Protein AF-A0A8S3RBS1-F1 (afdb_monomer_lite)

Organism: Mytilus edulis (NCBI:txid6550)

Secondary structure (DSSP, 8-state):
----------------HHHHEEEEEEEEEE-SSTT-EEEEEEEEEE--SS--EEEEEEETTS--EEEEEEEEEEEE---SS-TT-EEEEEEEE-TT--S-EEEEEEEETTS---TTS-PEEPEE----TT---EEEEEEES---HHHHHHHHHHHHHTT--EEEEEEES--HHHHHHHHHHHHTT---

Structure (mmCIF, N/CA/C/O backbone):
data_AF-A0A8S3RBS1-F1
#
_entry.id   AF-A0A8S3RBS1-F1
#
loop_
_atom_site.group_PDB
_atom_site.id
_atom_site.type_symbol
_atom_site.label_atom_id
_atom_site.label_alt_id
_atom_site.label_comp_id
_atom_site.label_asym_id
_atom_site.label_entity_id
_atom_site.label_seq_id
_atom_site.pdbx_PDB_ins_code
_atom_site.Cartn_x
_atom_site.Cartn_y
_atom_site.Cartn_z
_atom_site.occupancy
_atom_site.B_iso_or_equiv
_atom_site.auth_seq_id
_atom_site.auth_comp_id
_atom_site.auth_asym_id
_atom_site.auth_atom_id
_atom_site.pdbx_PDB_model_num
ATOM 1 N N . MET A 1 1 ? 27.118 42.555 29.528 1.00 33.47 1 MET A N 1
ATOM 2 C CA . MET A 1 1 ? 26.202 43.160 28.543 1.00 33.47 1 MET A CA 1
ATOM 3 C C . MET A 1 1 ? 26.480 42.522 27.188 1.00 33.47 1 MET A C 1
ATOM 5 O O . MET A 1 1 ? 27.580 42.679 26.690 1.00 33.47 1 MET A O 1
ATOM 9 N N . ILE A 1 2 ? 25.475 41.811 26.666 1.00 32.81 2 ILE A N 1
ATOM 10 C CA . ILE A 1 2 ? 25.235 41.425 25.261 1.00 32.81 2 ILE A CA 1
ATOM 11 C C . ILE A 1 2 ? 26.036 40.251 24.649 1.00 32.81 2 ILE A C 1
ATOM 13 O O . ILE A 1 2 ? 27.249 40.271 24.483 1.00 32.81 2 ILE A O 1
ATOM 17 N N . LEU A 1 3 ? 25.224 39.250 24.285 1.00 36.47 3 LEU A N 1
ATOM 18 C CA . LEU A 1 3 ? 25.394 38.098 23.397 1.00 36.47 3 LEU A CA 1
ATOM 19 C C . LEU A 1 3 ? 25.762 38.477 21.950 1.00 36.47 3 LEU A C 1
ATOM 21 O O . LEU A 1 3 ? 25.330 39.525 21.476 1.00 36.47 3 LEU A O 1
ATOM 25 N N . LYS A 1 4 ? 26.370 37.536 21.211 1.00 30.67 4 LYS A N 1
ATOM 26 C CA . LYS A 1 4 ? 25.811 36.886 19.991 1.00 30.67 4 LYS A CA 1
ATOM 27 C C . LYS A 1 4 ? 26.897 35.996 19.360 1.00 30.67 4 LYS A C 1
ATOM 29 O O . LYS A 1 4 ? 27.970 36.478 19.033 1.00 30.67 4 LYS A O 1
ATOM 34 N N . GLN A 1 5 ? 26.775 34.666 19.413 1.00 40.31 5 GLN A N 1
ATOM 35 C CA . GLN A 1 5 ? 26.030 33.813 18.468 1.00 40.31 5 GLN A CA 1
ATOM 36 C C . GLN A 1 5 ? 26.348 34.108 17.000 1.00 40.31 5 GLN A C 1
ATOM 38 O O . GLN A 1 5 ? 25.955 35.146 16.487 1.00 40.31 5 GLN A O 1
ATOM 43 N N . ASN A 1 6 ? 26.986 33.135 16.345 1.00 29.70 6 ASN A N 1
ATOM 44 C CA . ASN A 1 6 ? 26.687 32.727 14.973 1.00 29.70 6 ASN A CA 1
ATOM 45 C C . ASN A 1 6 ? 27.167 31.279 14.788 1.00 29.70 6 ASN A C 1
ATOM 47 O O . ASN A 1 6 ? 28.230 31.010 14.236 1.00 29.70 6 ASN A O 1
ATOM 51 N N . GLN A 1 7 ? 26.373 30.337 15.307 1.00 31.55 7 GLN A N 1
ATOM 52 C CA . GLN A 1 7 ? 26.348 28.979 14.774 1.00 31.55 7 GLN A CA 1
ATOM 53 C C . GLN A 1 7 ? 25.572 29.039 13.460 1.00 31.55 7 GLN A C 1
ATOM 55 O O . GLN A 1 7 ? 24.387 29.367 13.445 1.00 31.55 7 GLN A O 1
ATOM 60 N N . ILE A 1 8 ? 26.261 28.742 12.364 1.00 31.12 8 ILE A N 1
ATOM 61 C CA . ILE A 1 8 ? 25.646 28.470 11.070 1.00 31.12 8 ILE A CA 1
ATOM 62 C C . ILE A 1 8 ? 24.947 27.116 11.213 1.00 31.12 8 ILE A C 1
ATOM 64 O O . ILE A 1 8 ? 25.559 26.063 11.059 1.00 31.12 8 ILE A O 1
ATOM 68 N N . VAL A 1 9 ? 23.669 27.144 11.583 1.00 31.41 9 VAL A N 1
ATOM 69 C CA . VAL A 1 9 ? 22.780 25.999 11.403 1.00 31.41 9 VAL A CA 1
ATOM 70 C C . VAL A 1 9 ? 22.352 26.049 9.943 1.00 31.41 9 VAL A C 1
ATOM 72 O O . VAL A 1 9 ? 21.473 26.822 9.570 1.00 31.41 9 VAL A O 1
ATOM 75 N N . ASN A 1 10 ? 23.017 25.255 9.103 1.00 29.66 10 ASN A N 1
ATOM 76 C CA . ASN A 1 10 ? 22.466 24.872 7.810 1.00 29.66 10 ASN A CA 1
ATOM 77 C C . ASN A 1 10 ? 21.178 24.099 8.092 1.00 29.66 10 ASN A C 1
ATOM 79 O O . ASN A 1 10 ? 21.206 22.903 8.375 1.00 29.66 10 ASN A O 1
ATOM 83 N N . ILE A 1 11 ? 20.053 24.808 8.062 1.00 33.22 11 ILE A N 1
ATOM 84 C CA . ILE A 1 11 ? 18.728 24.208 8.007 1.00 33.22 11 ILE A CA 1
ATOM 85 C C . ILE A 1 11 ? 18.644 23.570 6.620 1.00 33.22 11 ILE A C 1
ATOM 87 O O . ILE A 1 11 ? 18.289 24.222 5.639 1.00 33.22 11 ILE A O 1
ATOM 91 N N . LEU A 1 12 ? 19.051 22.303 6.525 1.00 36.88 12 LEU A N 1
ATOM 92 C CA . LEU A 1 12 ? 18.580 21.423 5.465 1.00 36.88 12 LEU A CA 1
ATOM 93 C C . LEU A 1 12 ? 17.055 21.521 5.521 1.00 36.88 12 LEU A C 1
ATOM 95 O O . LEU A 1 12 ? 16.459 21.146 6.528 1.00 36.88 12 LEU A O 1
ATOM 99 N N . LYS A 1 13 ? 16.432 22.101 4.490 1.00 37.25 13 LYS A N 1
ATOM 100 C CA . LYS A 1 13 ? 14.990 21.971 4.288 1.00 37.25 13 LYS A CA 1
ATOM 101 C C . LYS A 1 13 ? 14.721 20.474 4.204 1.00 37.25 13 LYS A C 1
ATOM 103 O O . LYS A 1 13 ? 15.040 19.853 3.196 1.00 37.25 13 LYS A O 1
ATOM 108 N N . ILE A 1 14 ? 14.229 19.895 5.292 1.00 48.50 14 ILE A N 1
ATOM 109 C CA . ILE A 1 14 ? 13.678 18.550 5.273 1.00 48.50 14 ILE A CA 1
ATOM 110 C C . ILE A 1 14 ? 12.400 18.704 4.454 1.00 48.50 14 ILE A C 1
ATOM 112 O O . ILE A 1 14 ? 11.431 19.287 4.935 1.00 48.50 14 ILE A O 1
ATOM 116 N N . GLU A 1 15 ? 12.444 18.314 3.181 1.00 56.12 15 GLU A N 1
ATOM 117 C CA . GLU A 1 15 ? 11.235 18.215 2.365 1.00 56.12 15 GLU A CA 1
ATOM 118 C C . GLU A 1 15 ? 10.255 17.299 3.093 1.00 56.12 15 GLU A C 1
ATOM 120 O O . GLU A 1 15 ? 10.642 16.248 3.621 1.00 56.12 15 GLU A O 1
ATOM 125 N N . SER A 1 16 ? 9.004 17.744 3.201 1.00 61.09 16 SER A N 1
ATOM 126 C CA . SER A 1 16 ? 7.987 16.938 3.853 1.00 61.09 16 SER A CA 1
ATOM 127 C C . SER A 1 16 ? 7.817 15.628 3.090 1.00 61.09 16 SER A C 1
ATOM 129 O O . SER A 1 16 ? 7.781 15.597 1.858 1.00 61.09 16 SER A O 1
ATOM 131 N N . CYS A 1 17 ? 7.679 14.533 3.839 1.00 73.38 17 CYS A N 1
ATOM 132 C CA . CYS A 1 17 ? 7.324 13.244 3.263 1.00 73.38 17 CYS A CA 1
ATOM 133 C C . CYS A 1 17 ? 6.008 13.331 2.472 1.00 73.38 17 CYS A C 1
ATOM 135 O O . CYS A 1 17 ? 5.876 12.692 1.437 1.00 73.38 17 CYS A O 1
ATOM 137 N N . SER A 1 18 ? 5.041 14.141 2.914 1.00 65.62 18 SER A N 1
ATOM 138 C CA . SER A 1 18 ? 3.729 14.211 2.260 1.00 65.62 18 SER A CA 1
ATOM 139 C C . SER A 1 18 ? 3.774 14.853 0.867 1.00 65.62 18 SER A C 1
ATOM 141 O O . SER A 1 18 ? 3.008 14.455 -0.007 1.00 65.62 18 SER A O 1
ATOM 143 N N . ASP A 1 19 ? 4.706 15.779 0.628 1.00 70.94 19 ASP A N 1
ATOM 144 C CA . ASP A 1 19 ? 4.824 16.498 -0.649 1.00 70.94 19 ASP A CA 1
ATOM 145 C C . ASP A 1 19 ? 5.441 15.642 -1.764 1.00 70.94 19 ASP A C 1
ATOM 147 O O . ASP A 1 19 ? 5.243 15.905 -2.950 1.00 70.94 19 ASP A O 1
ATOM 151 N N . THR A 1 20 ? 6.207 14.621 -1.383 1.00 73.25 20 THR A N 1
ATOM 152 C CA . THR A 1 20 ? 6.996 13.783 -2.299 1.00 73.25 20 THR A CA 1
ATOM 153 C C . THR A 1 20 ? 6.467 12.357 -2.403 1.00 73.25 20 THR A C 1
ATOM 155 O O . THR A 1 20 ? 6.971 11.576 -3.215 1.00 73.25 20 THR A O 1
ATOM 158 N N . VAL A 1 21 ? 5.452 12.016 -1.602 1.00 77.50 21 VAL A N 1
ATOM 159 C CA . VAL A 1 21 ? 4.908 10.664 -1.515 1.00 77.50 21 VAL A CA 1
ATOM 160 C C . VAL A 1 21 ? 3.426 10.640 -1.867 1.00 77.50 21 VAL A C 1
ATOM 162 O O . VAL A 1 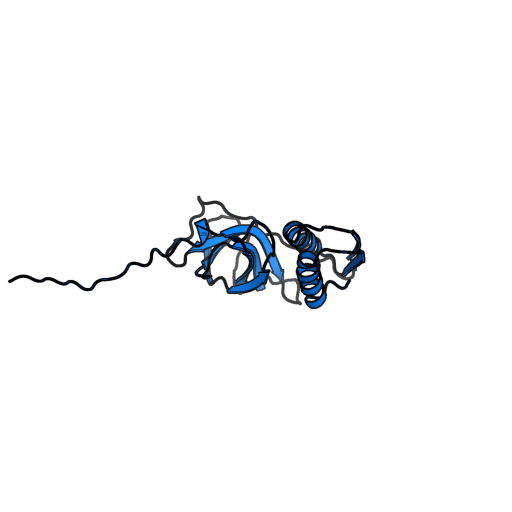21 ? 2.579 11.182 -1.161 1.00 77.50 21 VAL A O 1
ATOM 165 N N . HIS A 1 22 ? 3.091 9.912 -2.929 1.00 82.12 22 HIS A N 1
ATOM 166 C CA . HIS A 1 22 ? 1.710 9.650 -3.317 1.00 82.12 22 HIS A CA 1
ATOM 167 C C . HIS A 1 22 ? 1.302 8.235 -2.923 1.00 82.12 22 HIS A C 1
ATOM 169 O O . HIS A 1 22 ? 1.787 7.256 -3.491 1.00 82.12 22 HIS A O 1
ATOM 175 N N . ILE A 1 23 ? 0.381 8.119 -1.966 1.00 82.56 23 ILE A N 1
ATOM 176 C CA . ILE A 1 23 ? -0.187 6.831 -1.560 1.00 82.56 23 ILE A CA 1
ATOM 177 C C . ILE A 1 23 ? -1.282 6.447 -2.552 1.00 82.56 23 ILE A C 1
ATOM 179 O O . ILE A 1 23 ? -2.290 7.143 -2.676 1.00 82.56 23 ILE A O 1
ATOM 183 N N . PHE A 1 24 ? -1.125 5.309 -3.221 1.00 82.38 24 PHE A N 1
ATOM 184 C CA . PHE A 1 24 ? -2.163 4.780 -4.109 1.00 82.38 24 PHE A CA 1
ATOM 185 C C . PHE A 1 24 ? -2.910 3.591 -3.500 1.00 82.38 24 PHE A C 1
ATOM 187 O O . PHE A 1 24 ? -4.037 3.307 -3.903 1.00 82.38 24 PHE A O 1
ATOM 194 N N . SER A 1 25 ? -2.353 2.923 -2.482 1.00 82.81 25 SER A N 1
ATOM 195 C CA . SER A 1 25 ? -3.103 1.923 -1.713 1.00 82.81 25 SER A CA 1
ATOM 196 C C . SER A 1 25 ? -2.618 1.757 -0.273 1.00 82.81 25 SER A C 1
ATOM 198 O O . SER A 1 25 ? -1.461 2.015 0.058 1.00 82.81 25 SER A O 1
ATOM 200 N N . ALA A 1 26 ? -3.543 1.313 0.583 1.00 88.00 26 ALA A N 1
ATOM 201 C CA . ALA A 1 26 ? -3.318 1.012 1.990 1.00 88.00 26 ALA A CA 1
ATOM 202 C C . ALA A 1 26 ? -4.059 -0.275 2.380 1.00 88.00 26 ALA A C 1
ATOM 204 O O . ALA A 1 26 ? -5.291 -0.325 2.356 1.00 88.00 26 ALA A O 1
ATOM 205 N N . VAL A 1 27 ? -3.323 -1.319 2.758 1.00 85.69 27 VAL A N 1
ATOM 206 C CA . VAL A 1 27 ? -3.869 -2.668 2.959 1.00 85.69 27 VAL A CA 1
ATOM 207 C C . VAL A 1 27 ? -3.548 -3.178 4.356 1.00 85.69 27 VAL A C 1
ATOM 209 O O . VAL A 1 27 ? -2.388 -3.262 4.753 1.00 85.69 27 VAL A O 1
ATOM 212 N N . ALA A 1 28 ? -4.580 -3.547 5.112 1.00 87.00 28 ALA A N 1
ATOM 213 C CA . ALA A 1 28 ? -4.423 -4.227 6.390 1.00 87.00 28 ALA A CA 1
ATOM 214 C C . ALA A 1 28 ? -4.019 -5.688 6.158 1.00 87.00 28 ALA A C 1
ATOM 216 O O . ALA A 1 28 ? -4.769 -6.455 5.556 1.00 87.00 28 ALA A O 1
ATOM 217 N N . GLN A 1 29 ? -2.861 -6.088 6.683 1.00 79.00 29 GLN A N 1
ATOM 218 C CA . GLN A 1 29 ? -2.397 -7.471 6.638 1.00 79.00 29 GLN A CA 1
ATOM 219 C C . GLN A 1 29 ? -2.494 -8.124 8.021 1.00 79.00 29 GLN A C 1
ATOM 221 O O . GLN A 1 29 ? -2.006 -7.604 9.033 1.00 79.00 29 GLN A O 1
ATOM 226 N N . ALA A 1 30 ? -3.159 -9.278 8.057 1.00 71.69 30 ALA A N 1
ATOM 227 C CA . ALA A 1 30 ? -3.278 -10.117 9.241 1.00 71.69 30 ALA A CA 1
ATOM 228 C C . ALA A 1 30 ? -2.109 -11.101 9.343 1.00 71.69 30 ALA A C 1
ATOM 230 O O . ALA A 1 30 ? -1.517 -11.504 8.342 1.00 71.69 30 ALA A O 1
ATOM 231 N N . LYS A 1 31 ? -1.796 -11.524 10.571 1.00 67.25 31 LYS A N 1
ATOM 232 C CA . LYS A 1 31 ? -0.929 -12.689 10.778 1.00 67.25 31 LYS A CA 1
ATOM 233 C C . LYS A 1 31 ? -1.687 -13.961 10.365 1.00 67.25 31 LYS A C 1
ATOM 235 O O . LYS A 1 31 ? -2.908 -13.942 10.281 1.00 67.25 31 LYS A O 1
ATOM 240 N N . LYS A 1 32 ? -0.967 -15.080 10.192 1.00 54.62 32 LYS A N 1
ATOM 241 C CA . LYS A 1 32 ? -1.489 -16.445 9.923 1.00 54.62 32 LYS A CA 1
ATOM 242 C C . LYS A 1 32 ? -2.774 -16.835 10.678 1.00 54.62 32 LYS A C 1
ATOM 244 O O . LYS A 1 32 ? -3.501 -17.701 10.215 1.00 54.62 32 LYS A O 1
ATOM 249 N N . ASP A 1 33 ? -3.023 -16.225 11.831 1.00 56.00 33 ASP A N 1
ATOM 250 C CA . ASP A 1 33 ? -4.276 -16.311 12.569 1.00 56.00 33 ASP A CA 1
ATOM 251 C C . ASP A 1 33 ? -5.132 -15.084 12.190 1.00 56.00 33 ASP A C 1
ATOM 253 O O . ASP A 1 33 ? -4.930 -13.986 12.721 1.00 56.00 33 ASP A O 1
ATOM 257 N N . LEU A 1 34 ? -6.020 -15.259 11.201 1.00 58.38 34 LEU A N 1
ATOM 258 C CA . LEU A 1 34 ? -6.762 -14.235 10.429 1.00 58.38 34 LEU A CA 1
ATOM 259 C C . LEU A 1 34 ? -7.568 -13.213 11.264 1.00 58.38 34 LEU A C 1
ATOM 261 O O . LEU A 1 34 ? -8.189 -12.300 10.723 1.00 58.38 34 LEU A O 1
ATOM 265 N N . SER A 1 35 ? -7.565 -13.350 12.587 1.00 61.38 35 SER A N 1
ATOM 266 C CA . SER A 1 35 ? -8.298 -12.519 13.536 1.00 61.38 35 SER A CA 1
ATOM 267 C C . SER A 1 35 ? -7.584 -11.221 13.934 1.00 61.38 35 SER A C 1
ATOM 269 O O . SER A 1 35 ? -8.230 -10.333 14.495 1.00 61.38 35 SER A O 1
ATOM 271 N N . LYS A 1 36 ? -6.271 -11.073 13.681 1.00 71.75 36 LYS A N 1
ATOM 272 C CA . LYS A 1 36 ? -5.500 -9.898 14.137 1.00 71.75 36 LYS A CA 1
ATOM 273 C C . LYS A 1 36 ? -4.623 -9.298 13.042 1.00 71.75 36 LYS A C 1
ATOM 275 O O . LYS A 1 36 ? -3.661 -9.917 12.586 1.00 71.75 36 LYS A O 1
ATOM 280 N N . ILE A 1 37 ? -4.926 -8.047 12.692 1.00 79.56 37 ILE A N 1
ATOM 281 C CA . ILE A 1 37 ? -4.074 -7.204 11.846 1.00 79.56 37 ILE A CA 1
ATOM 282 C C . ILE A 1 37 ? -2.765 -6.942 12.584 1.00 79.56 37 ILE A C 1
ATOM 284 O O . ILE A 1 37 ? -2.769 -6.562 13.757 1.00 79.56 37 ILE A O 1
ATOM 288 N N . GLU A 1 38 ? -1.649 -7.127 11.895 1.00 84.31 38 GLU A N 1
ATOM 289 C CA . GLU A 1 38 ? -0.326 -6.883 12.458 1.00 84.31 38 GLU A CA 1
ATOM 290 C C . GLU A 1 38 ? 0.284 -5.585 11.929 1.00 84.31 38 GLU A C 1
ATOM 292 O O . GLU A 1 38 ? 0.911 -4.831 12.681 1.00 84.31 38 GLU A O 1
ATOM 297 N N . PHE A 1 39 ? 0.061 -5.307 10.648 1.00 88.38 39 PHE A N 1
ATOM 298 C CA . PHE A 1 39 ? 0.562 -4.121 9.980 1.00 88.38 39 PHE A CA 1
ATOM 299 C C . PHE A 1 39 ? -0.383 -3.671 8.865 1.00 88.38 39 PHE A C 1
ATOM 301 O O . PHE A 1 39 ? -1.176 -4.450 8.338 1.00 88.38 39 PHE A O 1
ATOM 308 N N . VAL A 1 40 ? -0.283 -2.393 8.515 1.00 88.69 40 VAL A N 1
ATOM 309 C CA . VAL A 1 40 ? -0.835 -1.839 7.280 1.00 88.69 40 VAL A CA 1
ATOM 310 C C . VAL A 1 40 ? 0.329 -1.634 6.317 1.00 88.69 40 VAL A C 1
ATOM 312 O O . VAL A 1 40 ? 1.347 -1.053 6.699 1.00 88.69 40 VAL A O 1
ATOM 315 N N . VAL A 1 41 ? 0.197 -2.153 5.100 1.00 88.81 41 VAL A N 1
ATOM 316 C CA . VAL A 1 41 ? 1.134 -1.911 3.999 1.00 88.81 41 VAL A CA 1
ATOM 317 C C . VAL A 1 41 ? 0.595 -0.762 3.162 1.00 88.81 41 VAL A C 1
ATOM 319 O O . VAL A 1 41 ? -0.560 -0.781 2.744 1.00 88.81 41 VAL A O 1
ATOM 322 N N . LEU A 1 42 ? 1.427 0.248 2.964 1.00 87.62 42 LEU A N 1
ATOM 323 C CA . LEU A 1 42 ? 1.192 1.394 2.105 1.00 87.62 42 LEU A CA 1
ATOM 324 C C . LEU A 1 42 ? 2.025 1.206 0.843 1.00 87.62 42 LEU A C 1
ATOM 326 O O . LEU A 1 42 ? 3.248 1.098 0.939 1.00 87.62 42 LEU A O 1
ATOM 330 N N . ASN A 1 43 ? 1.379 1.206 -0.316 1.00 82.94 43 ASN A N 1
ATOM 331 C CA . ASN A 1 43 ? 2.086 1.268 -1.588 1.00 82.94 43 ASN A CA 1
ATOM 332 C C . ASN A 1 43 ? 2.063 2.710 -2.079 1.00 82.94 43 ASN A C 1
ATOM 334 O O . ASN A 1 43 ? 1.000 3.347 -2.136 1.00 82.94 43 ASN A O 1
ATOM 338 N N . VAL A 1 44 ? 3.250 3.230 -2.374 1.00 83.00 44 VAL A N 1
ATOM 339 C CA . VAL A 1 44 ? 3.438 4.648 -2.649 1.00 83.00 44 VAL A CA 1
ATOM 340 C C . VAL A 1 44 ? 4.352 4.880 -3.844 1.00 83.00 44 VAL A C 1
ATOM 342 O O . VAL A 1 44 ? 5.229 4.068 -4.133 1.00 83.00 44 VAL A O 1
ATOM 345 N N . LEU A 1 45 ? 4.166 6.010 -4.516 1.00 77.69 45 LEU A N 1
ATOM 346 C CA . LEU A 1 45 ? 5.179 6.607 -5.380 1.00 77.69 45 LEU A CA 1
ATOM 347 C C . LEU A 1 45 ? 5.960 7.610 -4.542 1.00 77.69 45 LEU A C 1
ATOM 349 O O . LEU A 1 45 ? 5.374 8.571 -4.054 1.00 77.69 45 LEU A O 1
ATOM 353 N N . ASP A 1 46 ? 7.246 7.349 -4.345 1.00 77.56 46 ASP A N 1
ATOM 354 C CA . ASP A 1 46 ? 8.120 8.099 -3.450 1.00 77.56 46 ASP A CA 1
ATOM 355 C C . ASP A 1 46 ? 9.243 8.758 -4.255 1.00 77.56 46 ASP A C 1
ATOM 357 O O . ASP A 1 46 ? 10.109 8.071 -4.799 1.00 77.56 46 ASP A O 1
ATOM 361 N N . GLY A 1 47 ? 9.212 10.086 -4.351 1.00 71.31 47 GLY A N 1
ATOM 362 C CA . GLY A 1 47 ? 10.309 10.877 -4.914 1.00 71.31 47 GLY A CA 1
ATOM 363 C C . GLY A 1 47 ? 11.366 11.281 -3.890 1.00 71.31 47 GLY A C 1
ATOM 364 O O . GLY A 1 47 ? 12.332 11.967 -4.221 1.00 71.31 47 GLY A O 1
ATOM 365 N N . SER A 1 48 ? 11.198 10.884 -2.628 1.00 68.62 48 SER A N 1
ATOM 366 C CA . SER A 1 48 ? 12.127 11.232 -1.566 1.00 68.62 48 SER A CA 1
ATOM 367 C C . SER A 1 48 ? 13.385 10.360 -1.621 1.00 68.62 48 SER A C 1
ATOM 369 O O . SER A 1 48 ? 13.368 9.128 -1.714 1.00 68.62 48 SER A O 1
ATOM 371 N N . ASN A 1 49 ? 14.534 11.017 -1.467 1.00 60.66 49 ASN A N 1
ATOM 372 C CA . ASN A 1 49 ? 15.805 10.320 -1.284 1.00 60.66 49 ASN A CA 1
ATOM 373 C C . ASN A 1 49 ? 15.900 9.639 0.096 1.00 60.66 49 ASN A C 1
ATOM 375 O O . ASN A 1 49 ? 16.712 8.732 0.281 1.00 60.66 49 ASN A O 1
ATOM 379 N N . HIS A 1 50 ? 15.084 10.061 1.071 1.00 63.81 50 HIS A N 1
ATOM 380 C CA . HIS A 1 50 ? 15.146 9.604 2.458 1.00 63.81 50 HIS A CA 1
ATOM 381 C C . HIS A 1 50 ? 13.746 9.374 3.028 1.00 63.81 50 HIS A C 1
ATOM 383 O O . HIS A 1 50 ? 12.959 10.304 3.173 1.00 63.81 50 HIS A O 1
ATOM 389 N N . SER A 1 51 ? 13.486 8.144 3.467 1.00 64.56 51 SER A N 1
ATOM 390 C CA . SER A 1 51 ? 12.232 7.756 4.107 1.00 64.56 51 SER A CA 1
ATOM 391 C C . SER A 1 51 ? 12.163 8.261 5.551 1.00 64.56 51 SER A C 1
ATOM 393 O O . SER A 1 51 ? 12.479 7.534 6.499 1.00 64.56 51 SER A O 1
ATOM 395 N N . ASN A 1 52 ? 11.786 9.525 5.739 1.00 78.31 52 ASN A N 1
ATOM 396 C CA . ASN A 1 52 ? 11.609 10.132 7.060 1.00 78.31 52 ASN A CA 1
ATOM 397 C C . ASN A 1 52 ? 10.127 10.331 7.405 1.00 78.31 52 ASN A C 1
ATOM 399 O O . ASN A 1 52 ? 9.699 11.422 7.790 1.00 78.31 52 ASN A O 1
ATOM 403 N N . CYS A 1 53 ? 9.355 9.256 7.255 1.00 87.25 53 CYS A N 1
ATOM 404 C CA . CYS A 1 53 ? 7.905 9.277 7.368 1.00 87.25 53 CYS A CA 1
ATOM 405 C C . CYS A 1 53 ? 7.407 8.528 8.610 1.00 87.25 53 CYS A C 1
ATOM 407 O O . CYS A 1 53 ? 7.992 7.527 9.036 1.00 87.25 53 CYS A O 1
ATOM 409 N N . ASP A 1 54 ? 6.277 8.980 9.137 1.00 91.19 54 ASP A N 1
ATOM 410 C CA . ASP A 1 54 ? 5.469 8.278 10.125 1.00 91.19 54 ASP A CA 1
ATOM 411 C C . ASP A 1 54 ? 4.063 8.032 9.562 1.00 91.19 54 ASP A C 1
ATOM 413 O O . ASP A 1 54 ? 3.563 8.774 8.721 1.00 91.19 54 ASP A O 1
ATOM 417 N N . CYS A 1 55 ? 3.408 6.984 10.050 1.00 91.38 55 CYS A N 1
ATOM 418 C CA . CYS A 1 55 ? 2.028 6.669 9.729 1.00 91.38 55 CYS A CA 1
ATOM 419 C C . CYS A 1 55 ? 1.099 7.165 10.835 1.00 91.38 55 CYS A C 1
ATOM 421 O O . CYS A 1 55 ? 1.291 6.831 12.006 1.00 91.38 55 CYS A O 1
ATOM 423 N N . CYS A 1 56 ? 0.045 7.875 10.452 1.00 92.31 56 CYS A N 1
ATOM 424 C CA . CYS A 1 56 ? -1.090 8.201 11.306 1.00 92.31 56 CYS A CA 1
ATOM 425 C C . CYS A 1 56 ? -2.256 7.282 10.957 1.00 92.31 56 CYS A C 1
ATOM 427 O O . CYS A 1 56 ? -2.752 7.290 9.834 1.00 92.31 56 CYS A O 1
ATOM 429 N N . ILE A 1 57 ? -2.684 6.472 11.915 1.00 92.62 57 ILE A N 1
ATOM 430 C CA . ILE A 1 57 ? -3.707 5.442 11.754 1.00 92.62 57 ILE A CA 1
ATOM 431 C C . ILE A 1 57 ? -4.983 5.923 12.431 1.00 92.62 57 ILE A C 1
ATOM 433 O O . ILE A 1 57 ? -4.970 6.222 13.624 1.00 92.62 57 ILE A O 1
ATOM 437 N N . TYR A 1 58 ? -6.079 5.948 11.679 1.00 91.88 58 TYR A N 1
ATOM 438 C CA . TYR A 1 58 ? -7.355 6.507 12.111 1.00 91.88 58 TYR A CA 1
ATOM 439 C C . TYR A 1 58 ? -8.427 5.423 12.247 1.00 91.88 58 TYR A C 1
ATOM 441 O O . TYR A 1 58 ? -8.628 4.589 11.351 1.00 91.88 58 TYR A O 1
ATOM 449 N N . GLY A 1 59 ? -9.141 5.465 13.370 1.00 87.56 59 GLY A N 1
ATOM 450 C CA . GLY A 1 59 ? -10.325 4.652 13.629 1.00 87.56 59 GLY A CA 1
ATOM 451 C C . GLY A 1 59 ? -11.572 5.109 12.865 1.00 87.56 59 GLY A C 1
ATOM 452 O O . GLY A 1 59 ? -11.539 6.031 12.049 1.00 87.56 59 GLY A O 1
ATOM 453 N N . GLU A 1 60 ? -12.697 4.445 13.131 1.00 81.06 60 GLU A N 1
ATOM 454 C CA . GLU A 1 60 ? -13.996 4.727 12.498 1.00 81.06 60 GLU A CA 1
ATOM 455 C C . GLU A 1 60 ? -14.552 6.117 12.828 1.00 81.06 60 GLU A C 1
ATOM 457 O O . GLU A 1 60 ? -15.216 6.732 11.998 1.00 81.06 60 GLU A O 1
ATOM 462 N N . ASP A 1 61 ? -14.202 6.641 13.996 1.00 79.88 61 ASP A N 1
ATOM 463 C CA . ASP A 1 61 ? -14.554 7.981 14.459 1.00 79.88 61 ASP A CA 1
ATOM 464 C C . ASP A 1 61 ? -13.639 9.087 13.901 1.00 79.88 61 ASP A C 1
ATOM 466 O O . ASP A 1 61 ? -13.911 10.261 14.132 1.00 79.88 61 ASP A O 1
ATOM 470 N N . LYS A 1 62 ? -12.545 8.738 13.199 1.00 75.75 62 LYS A N 1
ATOM 471 C CA . LYS A 1 62 ? -11.439 9.638 12.796 1.00 75.75 62 LYS A CA 1
ATOM 472 C C . LYS A 1 62 ? -10.757 10.401 13.949 1.00 75.75 62 LYS A C 1
ATOM 474 O O . LYS A 1 62 ? -9.831 11.169 13.697 1.00 75.75 62 LYS A O 1
ATOM 479 N N . LEU A 1 63 ? -11.185 10.189 15.193 1.00 72.94 63 LEU A N 1
ATOM 480 C CA . LEU A 1 63 ? -10.654 10.810 16.411 1.00 72.94 63 LEU A CA 1
ATOM 481 C C . LEU A 1 63 ? -9.651 9.891 17.106 1.00 72.94 63 LEU A C 1
ATOM 483 O O . LEU A 1 63 ? -8.711 10.353 17.750 1.00 72.94 63 LEU A O 1
ATOM 487 N N . SER A 1 64 ? -9.837 8.582 16.958 1.00 75.19 64 SER A N 1
ATOM 488 C CA . SER A 1 64 ? -8.903 7.574 17.429 1.00 75.19 64 SER A CA 1
ATOM 489 C C . SER A 1 64 ? -7.685 7.550 16.508 1.00 75.19 64 SER A C 1
ATOM 491 O O . SER A 1 64 ? -7.723 6.933 15.443 1.00 75.19 64 SER A O 1
ATOM 493 N N . ILE A 1 65 ? -6.619 8.246 16.911 1.00 81.62 65 ILE A N 1
ATOM 494 C CA . ILE A 1 65 ? -5.375 8.384 16.146 1.00 81.62 65 ILE A CA 1
ATOM 495 C C . ILE A 1 65 ? -4.260 7.590 16.827 1.00 81.62 65 ILE A C 1
ATOM 497 O O . ILE A 1 65 ? -4.012 7.739 18.024 1.00 81.62 65 ILE A O 1
ATOM 501 N N . HIS A 1 66 ? -3.551 6.769 16.058 1.00 85.31 66 HIS A N 1
ATOM 502 C CA . HIS A 1 66 ? -2.328 6.102 16.492 1.00 85.31 66 HIS A CA 1
ATOM 503 C C . HIS A 1 66 ? -1.181 6.436 15.538 1.00 85.31 66 HIS A C 1
ATOM 505 O O . HIS A 1 66 ? -1.313 6.253 14.331 1.00 85.31 66 HIS A O 1
ATOM 511 N N . ARG A 1 67 ? -0.061 6.929 16.073 1.00 89.88 67 ARG A N 1
ATOM 512 C CA . ARG A 1 67 ? 1.120 7.299 15.288 1.00 89.88 67 ARG A CA 1
ATOM 513 C C . ARG A 1 67 ? 2.217 6.259 15.460 1.00 89.88 67 ARG A C 1
ATOM 515 O O . ARG A 1 67 ? 2.541 5.897 16.588 1.00 89.88 67 ARG A O 1
ATOM 522 N N . GLN A 1 68 ? 2.808 5.822 14.355 1.00 89.25 68 GLN A N 1
ATOM 523 C CA . GLN A 1 68 ? 3.878 4.828 14.347 1.00 89.25 68 GLN A CA 1
ATOM 524 C C . GLN A 1 68 ? 4.889 5.141 13.247 1.00 89.25 68 GLN A C 1
ATOM 526 O O . GLN A 1 68 ? 4.524 5.663 12.200 1.00 89.25 68 GLN A O 1
ATOM 531 N N . ASN A 1 69 ? 6.154 4.780 13.456 1.00 88.00 69 ASN A N 1
ATOM 532 C CA . ASN A 1 69 ? 7.162 4.926 12.413 1.00 88.00 69 ASN A CA 1
ATOM 533 C C . ASN A 1 69 ? 6.850 4.066 11.177 1.00 88.00 69 ASN A C 1
ATOM 535 O O . ASN A 1 69 ? 6.498 2.889 11.316 1.00 88.00 69 ASN A O 1
ATOM 539 N N . ALA A 1 70 ? 6.999 4.660 9.991 1.00 88.12 70 ALA A N 1
ATOM 540 C CA . ALA A 1 70 ? 6.830 3.976 8.720 1.00 88.12 70 ALA A CA 1
ATOM 541 C C . ALA A 1 70 ? 8.161 3.347 8.288 1.00 88.12 70 ALA A C 1
ATOM 543 O O . ALA A 1 70 ? 9.165 4.043 8.142 1.00 88.12 70 ALA A O 1
ATOM 544 N N . ILE A 1 71 ? 8.171 2.032 8.065 1.00 86.25 71 ILE A N 1
ATOM 545 C CA . ILE A 1 71 ? 9.379 1.315 7.642 1.00 86.25 71 ILE A CA 1
ATOM 546 C C . ILE A 1 71 ? 9.293 1.013 6.155 1.00 86.25 71 ILE A C 1
ATOM 548 O O . ILE A 1 71 ? 8.359 0.335 5.730 1.00 86.25 71 ILE A O 1
ATOM 552 N N . VAL A 1 72 ? 10.281 1.452 5.375 1.00 83.38 72 VAL A N 1
ATOM 553 C CA . VAL A 1 72 ? 10.396 1.032 3.974 1.00 83.38 72 VAL A CA 1
ATOM 554 C C . VAL A 1 72 ? 10.724 -0.452 3.939 1.00 83.38 72 VAL A C 1
ATOM 556 O O . VAL A 1 72 ? 11.768 -0.879 4.430 1.00 83.38 72 VAL A O 1
ATOM 559 N N . LYS A 1 73 ? 9.809 -1.238 3.379 1.00 74.88 73 LYS A N 1
ATOM 560 C CA . LYS A 1 73 ? 10.004 -2.664 3.147 1.00 74.88 73 LYS A CA 1
ATOM 561 C C . LYS A 1 73 ? 10.826 -2.860 1.879 1.00 74.88 73 LYS A C 1
ATOM 563 O O . LYS A 1 73 ? 11.841 -3.545 1.918 1.00 74.88 73 LYS A O 1
ATOM 568 N N . GLU A 1 74 ? 10.390 -2.245 0.780 1.00 69.44 74 GLU A N 1
ATOM 569 C CA . GLU A 1 74 ? 10.942 -2.474 -0.557 1.00 69.44 74 GLU A CA 1
ATOM 570 C C . GLU A 1 74 ? 10.877 -1.211 -1.412 1.00 69.44 74 GLU A C 1
ATOM 572 O O . GLU A 1 74 ? 9.993 -0.372 -1.224 1.00 69.44 74 GLU A O 1
ATOM 577 N N . LYS A 1 75 ? 11.833 -1.087 -2.337 1.00 70.44 75 LYS A N 1
ATOM 578 C CA . LYS A 1 75 ? 11.900 -0.038 -3.357 1.00 70.44 75 LYS A CA 1
ATOM 579 C C . LYS A 1 75 ? 12.039 -0.700 -4.722 1.00 70.44 75 LYS A C 1
ATOM 581 O O . LYS A 1 75 ? 12.907 -1.554 -4.899 1.00 70.44 75 LYS A O 1
ATOM 586 N N . TYR A 1 76 ? 11.233 -0.272 -5.682 1.00 67.12 76 TYR A N 1
ATOM 587 C CA . TYR A 1 76 ? 11.268 -0.748 -7.059 1.00 67.12 76 TYR A CA 1
ATOM 588 C C . TYR A 1 76 ? 11.815 0.368 -7.943 1.00 67.12 76 TYR A C 1
ATOM 590 O O . TYR A 1 76 ? 11.142 1.368 -8.197 1.00 67.12 76 TYR A O 1
ATOM 598 N N . ALA A 1 77 ? 13.065 0.214 -8.379 1.00 58.12 77 ALA A N 1
ATOM 599 C CA . ALA A 1 77 ? 13.670 1.131 -9.334 1.00 58.12 77 ALA A CA 1
ATOM 600 C C . ALA A 1 77 ? 12.997 0.960 -10.704 1.00 58.12 77 ALA A C 1
ATOM 602 O O . ALA A 1 77 ? 12.901 -0.153 -11.219 1.00 58.12 77 ALA A O 1
ATOM 603 N N . HIS A 1 78 ? 12.529 2.064 -11.279 1.00 55.34 78 HIS A N 1
ATOM 604 C CA . HIS A 1 78 ? 11.955 2.108 -12.619 1.00 55.34 78 HIS A CA 1
ATOM 605 C C . HIS A 1 78 ? 13.021 2.608 -13.608 1.00 55.34 78 HIS A C 1
ATOM 607 O O . HIS A 1 78 ? 13.617 3.651 -13.357 1.00 55.34 78 HIS A O 1
ATOM 613 N N . ASN A 1 79 ? 13.238 1.941 -14.753 1.00 52.59 79 ASN A N 1
ATOM 614 C CA . ASN A 1 79 ? 14.099 2.463 -15.832 1.00 52.59 79 ASN A CA 1
ATOM 615 C C . ASN A 1 79 ? 13.327 3.318 -16.860 1.00 52.59 79 ASN A C 1
ATOM 617 O O . ASN A 1 79 ? 13.614 3.261 -18.057 1.00 52.59 79 ASN A O 1
ATOM 621 N N . SER A 1 80 ? 12.330 4.109 -16.444 1.00 48.78 80 SER A N 1
ATOM 622 C CA . SER A 1 80 ? 11.592 4.983 -17.372 1.00 48.78 80 SER A CA 1
ATOM 623 C C . SER A 1 80 ? 11.685 6.465 -17.026 1.00 48.78 80 SER A C 1
ATOM 625 O O . SER A 1 80 ? 12.238 6.860 -16.008 1.00 48.78 80 SER A O 1
ATOM 627 N N . ILE A 1 81 ? 11.125 7.274 -17.929 1.00 49.56 81 ILE A N 1
ATOM 628 C CA . ILE A 1 81 ? 11.146 8.742 -18.022 1.00 49.56 81 ILE A CA 1
ATOM 629 C C . ILE A 1 81 ? 10.682 9.448 -16.724 1.00 49.56 81 ILE A C 1
ATOM 631 O O . ILE A 1 81 ? 10.938 10.635 -16.551 1.00 49.56 81 ILE A O 1
ATOM 635 N N . PHE A 1 82 ? 10.066 8.728 -15.780 1.00 49.72 82 PHE A N 1
ATOM 636 C CA . PHE A 1 82 ? 9.767 9.184 -14.417 1.00 49.72 82 PHE A CA 1
ATOM 637 C C . PHE A 1 82 ? 10.968 9.007 -13.470 1.00 49.72 82 PHE A C 1
ATOM 639 O O . PHE A 1 82 ? 10.823 8.433 -12.394 1.00 49.72 82 PHE A O 1
ATOM 646 N N . ALA A 1 83 ? 12.152 9.483 -13.872 1.00 54.78 83 ALA A N 1
ATOM 647 C CA . ALA A 1 83 ? 13.416 9.280 -13.148 1.00 54.78 83 ALA A CA 1
ATOM 648 C C . ALA A 1 83 ? 13.386 9.740 -11.674 1.00 54.78 83 ALA A C 1
ATOM 650 O O . ALA A 1 83 ? 14.211 9.297 -10.877 1.00 54.78 83 ALA A O 1
ATOM 651 N N . ASP A 1 84 ? 12.418 10.586 -11.319 1.00 61.06 84 ASP A N 1
ATOM 652 C CA . ASP A 1 84 ? 12.321 11.217 -10.009 1.00 61.06 84 ASP A CA 1
ATOM 653 C C . ASP A 1 84 ? 11.383 10.485 -9.032 1.00 61.06 84 ASP A C 1
ATOM 655 O O . ASP A 1 84 ? 11.331 10.877 -7.873 1.00 61.06 84 ASP A O 1
ATOM 659 N N . LEU A 1 85 ? 10.637 9.447 -9.450 1.00 65.56 85 LEU A N 1
ATOM 660 C CA . LEU A 1 85 ? 9.697 8.721 -8.576 1.00 65.56 85 LEU A CA 1
ATOM 661 C C . LEU A 1 85 ? 10.009 7.222 -8.511 1.00 65.56 85 LEU A C 1
ATOM 663 O O . LEU A 1 85 ? 10.085 6.533 -9.528 1.00 65.56 85 LEU A O 1
ATOM 667 N N . ILE A 1 86 ? 10.111 6.693 -7.292 1.00 74.00 86 ILE A N 1
ATOM 668 C CA . ILE A 1 86 ? 10.397 5.284 -7.011 1.00 74.00 86 ILE A CA 1
ATOM 669 C C . ILE A 1 86 ? 9.176 4.662 -6.336 1.00 74.00 86 ILE A C 1
ATOM 671 O O . ILE A 1 86 ? 8.747 5.102 -5.267 1.00 74.00 86 ILE A O 1
ATOM 675 N N . ALA A 1 87 ? 8.625 3.599 -6.923 1.00 76.06 87 ALA A N 1
ATOM 676 C CA . ALA A 1 87 ? 7.572 2.843 -6.255 1.00 76.06 87 ALA A CA 1
ATOM 677 C C . ALA A 1 87 ? 8.153 2.187 -4.993 1.00 76.06 87 ALA A C 1
ATOM 679 O O . ALA A 1 87 ? 9.168 1.495 -5.057 1.00 76.06 87 ALA A O 1
ATOM 680 N N . SER A 1 88 ? 7.534 2.423 -3.840 1.00 78.88 88 SER A N 1
ATOM 681 C CA . SER A 1 88 ? 8.026 1.960 -2.543 1.00 78.88 88 SER A CA 1
ATOM 682 C C . SER A 1 88 ? 6.895 1.379 -1.702 1.00 78.88 88 SER A C 1
ATOM 684 O O . SER A 1 88 ? 5.741 1.797 -1.801 1.00 78.88 88 SER A O 1
ATOM 686 N N . GLN A 1 89 ? 7.236 0.427 -0.836 1.00 84.00 89 GLN A N 1
ATOM 687 C CA . GLN A 1 89 ? 6.317 -0.110 0.164 1.00 84.00 89 GLN A CA 1
ATOM 688 C C . GLN A 1 89 ? 6.699 0.387 1.550 1.00 84.00 89 GLN A C 1
ATOM 690 O O . GLN A 1 89 ? 7.809 0.133 2.017 1.00 84.00 89 GLN A O 1
ATOM 695 N N . TYR A 1 90 ? 5.761 1.026 2.241 1.00 88.00 90 TYR A N 1
ATOM 696 C CA . TYR A 1 90 ? 5.891 1.388 3.647 1.00 88.00 90 TYR A CA 1
ATOM 697 C C . TYR A 1 90 ? 5.054 0.448 4.510 1.00 88.00 90 TYR A C 1
ATOM 699 O O . TYR A 1 90 ? 3.912 0.127 4.196 1.00 88.00 90 TYR A O 1
ATOM 707 N N . ARG A 1 91 ? 5.611 0.011 5.636 1.00 90.38 91 ARG A N 1
ATOM 708 C CA . ARG A 1 91 ? 4.931 -0.832 6.615 1.00 90.38 91 ARG A CA 1
ATOM 709 C C . ARG A 1 91 ? 4.726 -0.057 7.909 1.00 90.38 91 ARG A C 1
ATOM 711 O O . ARG A 1 91 ? 5.686 0.409 8.520 1.00 90.38 91 ARG A O 1
ATOM 718 N N . CYS A 1 92 ? 3.474 0.008 8.348 1.00 91.31 92 CYS A N 1
ATOM 719 C CA . CYS A 1 92 ? 3.060 0.636 9.597 1.00 91.31 92 CYS A CA 1
ATOM 720 C C . CYS A 1 92 ? 2.578 -0.447 10.562 1.00 91.31 92 CYS A C 1
ATOM 722 O O . CYS A 1 92 ? 1.602 -1.142 10.276 1.00 91.31 92 CYS A O 1
ATOM 724 N N . PHE A 1 93 ? 3.243 -0.616 11.703 1.00 89.62 93 PHE A N 1
ATOM 725 C CA . PHE A 1 93 ? 2.813 -1.598 12.702 1.00 89.62 93 PHE A CA 1
ATOM 726 C C . PHE A 1 93 ? 1.549 -1.140 13.430 1.00 89.62 93 PHE A C 1
ATOM 728 O O . PHE A 1 93 ? 1.442 0.017 13.824 1.00 89.62 93 PHE A O 1
ATOM 735 N N . VAL A 1 94 ? 0.606 -2.066 13.635 1.00 86.75 94 VAL A N 1
ATOM 736 C CA . VAL A 1 94 ? -0.703 -1.771 14.255 1.00 86.75 94 VAL A CA 1
ATOM 737 C C . VAL A 1 94 ? -1.057 -2.699 15.417 1.00 86.75 94 VAL A C 1
ATOM 739 O O . VAL A 1 94 ? -2.202 -2.750 15.875 1.00 86.75 94 VAL A O 1
ATOM 742 N N . ARG A 1 95 ? -0.075 -3.460 15.915 1.00 74.50 95 ARG A N 1
ATOM 743 C CA . ARG A 1 95 ? -0.269 -4.354 17.062 1.00 74.50 95 ARG A CA 1
ATOM 744 C C . ARG A 1 95 ? -0.802 -3.556 18.264 1.00 74.50 95 ARG A C 1
ATOM 746 O O . ARG A 1 95 ? -0.237 -2.532 18.626 1.00 74.50 95 ARG A O 1
ATOM 753 N N . ASN A 1 96 ? -1.835 -4.090 18.920 1.00 70.94 96 ASN A N 1
ATOM 754 C CA . ASN A 1 96 ? -2.490 -3.552 20.129 1.00 70.94 96 ASN A CA 1
ATOM 755 C C . ASN A 1 96 ? -3.452 -2.367 19.938 1.00 70.94 96 ASN A C 1
ATOM 757 O O . ASN A 1 96 ? -3.849 -1.742 20.924 1.00 70.94 96 ASN A O 1
ATOM 761 N N . ILE A 1 97 ? -3.898 -2.087 18.714 1.00 77.44 97 ILE A N 1
ATOM 762 C CA . ILE A 1 97 ? -4.972 -1.115 18.496 1.00 77.44 97 ILE A CA 1
ATOM 763 C C . ILE A 1 97 ? -6.331 -1.733 18.879 1.00 77.44 97 ILE A C 1
ATOM 765 O O . ILE A 1 97 ? -6.669 -2.837 18.456 1.00 77.44 97 ILE A O 1
ATOM 769 N N . ARG A 1 98 ? -7.115 -1.024 19.706 1.00 80.50 98 ARG A N 1
ATOM 770 C CA . ARG A 1 98 ? -8.436 -1.473 20.207 1.00 80.50 98 ARG A CA 1
ATOM 771 C C . ARG A 1 98 ? -9.616 -1.084 19.313 1.00 80.50 98 ARG A C 1
ATOM 773 O O . ARG A 1 98 ? -10.759 -1.366 19.655 1.00 80.50 98 ARG A O 1
ATOM 780 N N . PHE A 1 99 ? -9.348 -0.418 18.200 1.00 83.19 99 PHE A N 1
ATOM 781 C CA . PHE A 1 99 ? -10.353 0.060 17.261 1.00 83.19 99 PHE A CA 1
ATOM 782 C C . PHE A 1 99 ? -10.114 -0.515 15.865 1.00 83.19 99 PHE A C 1
ATOM 784 O O . PHE A 1 99 ? -8.996 -0.882 15.499 1.00 83.19 99 PHE A O 1
ATOM 791 N N . LYS A 1 100 ? -11.179 -0.587 15.065 1.00 85.06 100 LYS A N 1
ATOM 792 C CA . LYS A 1 100 ? -11.065 -0.949 13.654 1.00 85.06 100 LYS A CA 1
ATOM 793 C C . LYS A 1 100 ? -10.448 0.218 12.892 1.00 85.06 100 LYS A C 1
ATOM 795 O O . LYS A 1 100 ? -10.965 1.332 12.941 1.00 85.06 100 LYS A O 1
ATOM 800 N N . ILE A 1 101 ? -9.361 -0.053 12.185 1.00 89.25 101 ILE A N 1
ATOM 801 C CA . ILE A 1 101 ? -8.688 0.928 11.342 1.00 89.25 101 ILE A CA 1
ATOM 802 C C . ILE A 1 101 ? -9.565 1.172 10.117 1.00 89.25 101 ILE A C 1
ATOM 804 O O . ILE A 1 101 ? -10.080 0.233 9.514 1.00 89.25 101 ILE A O 1
ATOM 808 N N . LYS A 1 102 ? -9.770 2.433 9.755 1.00 90.19 102 LYS A N 1
ATOM 809 C CA . LYS A 1 102 ? -10.531 2.795 8.553 1.00 90.19 102 LYS A CA 1
ATOM 810 C C . LYS A 1 102 ? -9.719 3.634 7.600 1.00 90.19 102 LYS A C 1
ATOM 812 O O . LYS A 1 102 ? -9.891 3.484 6.396 1.00 90.19 102 LYS A O 1
ATOM 817 N N . HIS A 1 103 ? -8.843 4.479 8.129 1.00 92.62 103 HIS A N 1
ATOM 818 C CA . HIS A 1 103 ? -8.012 5.331 7.305 1.00 92.62 103 HIS A CA 1
ATOM 819 C C . HIS A 1 103 ? -6.586 5.399 7.829 1.00 92.62 103 HIS A C 1
ATOM 821 O O . HIS A 1 103 ? -6.306 5.072 8.984 1.00 92.62 103 HIS A O 1
ATOM 827 N N . ILE A 1 104 ? -5.693 5.838 6.960 1.00 91.75 104 ILE A N 1
ATOM 828 C CA . ILE A 1 104 ? -4.289 6.04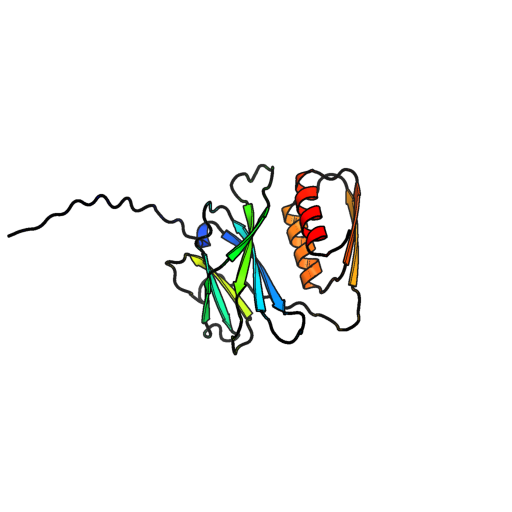3 7.255 1.00 91.75 104 ILE A CA 1
ATOM 829 C C . ILE A 1 104 ? -3.772 7.248 6.473 1.00 91.75 104 ILE A C 1
ATOM 831 O O . ILE A 1 104 ? -4.290 7.591 5.412 1.00 91.75 104 ILE A O 1
ATOM 835 N N . GLN A 1 105 ? -2.749 7.886 7.013 1.00 91.19 105 GLN A N 1
ATOM 836 C CA . GLN A 1 105 ? -2.030 8.987 6.392 1.00 91.19 105 GLN A CA 1
ATOM 837 C C . GLN A 1 105 ? -0.539 8.743 6.604 1.00 91.19 105 GLN A C 1
ATOM 839 O O . GLN A 1 105 ? -0.144 8.240 7.660 1.00 91.19 105 GLN A O 1
ATOM 844 N N . LEU A 1 106 ? 0.275 9.090 5.613 1.00 88.75 106 LEU A N 1
ATOM 845 C CA . LEU A 1 106 ? 1.723 9.144 5.753 1.00 88.75 106 LEU A CA 1
ATOM 846 C C . LEU A 1 106 ? 2.116 10.614 5.905 1.00 88.75 106 LEU A C 1
ATOM 848 O O . LEU A 1 106 ? 1.687 11.447 5.112 1.00 88.75 106 LEU A O 1
ATOM 852 N N . ILE A 1 107 ? 2.875 10.924 6.948 1.00 88.50 107 ILE A N 1
ATOM 853 C CA . ILE A 1 107 ? 3.282 12.289 7.291 1.00 88.50 107 ILE A CA 1
ATOM 854 C C . ILE A 1 107 ? 4.789 12.349 7.524 1.00 88.50 107 ILE A C 1
ATOM 856 O O . ILE A 1 107 ? 5.423 11.336 7.831 1.00 88.50 107 ILE A O 1
ATOM 860 N N . GLY A 1 108 ? 5.377 13.537 7.421 1.00 86.75 108 GLY A N 1
ATOM 861 C CA . GLY A 1 108 ? 6.750 13.767 7.862 1.00 86.75 108 GLY A CA 1
ATOM 862 C C . GLY A 1 108 ? 6.897 13.582 9.377 1.00 86.75 108 GLY A C 1
ATOM 863 O O . GLY A 1 108 ? 5.967 13.824 10.146 1.00 86.75 108 GLY A O 1
ATOM 864 N N . LYS A 1 109 ? 8.087 13.191 9.852 1.00 84.62 109 LYS A N 1
ATOM 865 C CA . LYS A 1 109 ? 8.334 13.025 11.301 1.00 84.62 109 LYS A CA 1
ATOM 866 C C . LYS A 1 109 ? 8.115 14.285 12.145 1.00 84.62 109 LYS A C 1
ATOM 868 O O . LYS A 1 109 ? 7.886 14.171 13.347 1.00 84.62 109 LYS A O 1
ATOM 873 N N . GLU A 1 110 ? 8.193 15.471 11.562 1.00 84.25 110 GLU A N 1
ATOM 874 C CA . GLU A 1 110 ? 7.972 16.731 12.286 1.00 84.25 110 GLU A CA 1
ATOM 875 C C . GLU A 1 110 ? 6.522 17.225 12.185 1.00 84.25 110 GLU A C 1
ATOM 877 O O . GLU A 1 110 ? 6.147 18.191 12.844 1.00 84.25 110 GLU A O 1
ATOM 882 N N . GLU A 1 111 ? 5.687 16.541 11.402 1.00 85.12 111 GLU A N 1
ATOM 883 C CA . GLU A 1 111 ? 4.289 16.899 11.195 1.00 85.12 111 GLU A CA 1
ATOM 884 C C . GLU A 1 111 ? 3.377 16.273 12.257 1.00 85.12 111 GLU A C 1
ATOM 886 O O . GLU A 1 111 ? 3.753 15.364 13.013 1.00 85.12 111 GLU A O 1
ATOM 891 N N . PHE A 1 112 ? 2.145 16.775 12.317 1.00 86.38 112 PHE A N 1
ATOM 892 C CA . PHE A 1 112 ? 1.103 16.282 13.208 1.00 86.38 112 PHE A CA 1
ATOM 893 C C . PHE A 1 112 ? 0.048 15.518 12.415 1.00 86.38 112 PHE A C 1
ATOM 895 O O . PHE A 1 112 ? -0.318 15.911 11.313 1.00 86.38 112 PHE A O 1
ATOM 902 N N . CYS A 1 113 ? -0.479 14.446 13.006 1.00 87.25 113 CYS A N 1
ATOM 903 C CA . CYS A 1 113 ? -1.624 13.740 12.447 1.00 87.25 113 CYS A CA 1
ATOM 904 C C . CYS A 1 113 ? -2.845 14.663 12.448 1.00 87.25 113 CYS A C 1
ATOM 906 O O . CYS A 1 113 ? -3.283 15.090 13.520 1.00 87.25 113 CYS A O 1
ATOM 908 N N . ASN A 1 114 ? -3.403 14.943 11.274 1.00 83.94 114 ASN A N 1
ATOM 909 C CA . ASN A 1 114 ? -4.563 15.803 11.132 1.00 83.94 114 ASN A CA 1
ATOM 910 C C . ASN A 1 114 ? -5.654 15.123 10.294 1.00 83.94 114 ASN A C 1
ATOM 912 O O . ASN A 1 114 ? -5.461 14.770 9.134 1.00 83.94 114 ASN A O 1
ATOM 916 N N . SER A 1 115 ? -6.837 14.954 10.886 1.00 77.00 115 SER A N 1
ATOM 917 C CA . SER A 1 115 ? -7.960 14.263 10.245 1.00 77.00 115 SER A CA 1
ATOM 918 C C . SER A 1 115 ? -8.675 15.100 9.179 1.00 77.00 115 SER A C 1
ATOM 920 O O . SER A 1 115 ? -9.537 14.560 8.479 1.00 77.00 115 SER A O 1
ATOM 922 N N . SER A 1 116 ? -8.340 16.391 9.049 1.00 74.88 116 SER A N 1
ATOM 923 C CA . SER A 1 116 ? -8.816 17.242 7.951 1.00 74.88 116 SER A CA 1
ATOM 924 C C . SER A 1 116 ? -8.030 17.066 6.652 1.00 74.88 116 SER A C 1
ATOM 926 O O . SER A 1 116 ? -8.465 17.577 5.622 1.00 74.88 116 SER A O 1
ATOM 928 N N . ASP A 1 117 ? -6.888 16.382 6.696 1.00 78.12 117 ASP A N 1
ATOM 929 C CA . ASP A 1 117 ? -6.046 16.158 5.526 1.00 78.12 117 ASP A CA 1
ATOM 930 C C . ASP A 1 117 ? -6.563 14.987 4.674 1.00 78.12 117 ASP A C 1
ATOM 932 O O . ASP A 1 117 ? -7.551 14.320 5.001 1.00 78.12 117 ASP A O 1
ATOM 936 N N . VAL A 1 118 ? -5.892 14.721 3.550 1.00 80.38 118 VAL A N 1
ATOM 937 C CA . VAL A 1 118 ? -6.218 13.585 2.681 1.00 80.38 118 VAL A CA 1
ATOM 938 C C . VAL A 1 118 ? -5.912 12.278 3.414 1.00 80.38 118 VAL A C 1
ATOM 940 O O . VAL A 1 118 ? -4.760 11.912 3.638 1.00 80.38 118 VAL A O 1
ATOM 943 N N . LEU A 1 119 ? -6.975 11.565 3.786 1.00 87.25 119 LEU A N 1
ATOM 944 C CA . LEU A 1 119 ? -6.901 10.263 4.437 1.00 87.25 119 LEU A CA 1
ATOM 945 C C . LEU A 1 119 ? -7.119 9.146 3.415 1.00 87.25 119 LEU A C 1
ATOM 947 O O . LEU A 1 119 ? -8.120 9.140 2.696 1.00 87.25 119 LEU A O 1
ATOM 951 N N . HIS A 1 120 ? -6.236 8.152 3.407 1.00 88.50 120 HIS A N 1
ATOM 952 C CA . HIS A 1 120 ? -6.363 6.991 2.532 1.00 88.50 120 HIS A CA 1
ATOM 953 C C . HIS A 1 120 ? -7.148 5.876 3.228 1.00 88.50 120 HIS A C 1
ATOM 955 O O . HIS A 1 120 ? -6.831 5.533 4.370 1.00 88.50 120 HIS A O 1
ATOM 961 N N . PRO A 1 121 ? -8.176 5.295 2.584 1.00 90.44 121 PRO A N 1
ATOM 962 C CA . PRO A 1 121 ? -8.951 4.216 3.179 1.00 90.44 121 PRO A CA 1
ATOM 963 C C . PRO A 1 121 ? -8.105 2.945 3.309 1.00 90.44 121 PRO A C 1
ATOM 965 O O . PRO A 1 121 ? -7.413 2.550 2.375 1.00 90.44 121 PRO A O 1
ATOM 968 N N . VAL A 1 122 ? -8.197 2.282 4.463 1.00 88.44 122 VAL A N 1
ATOM 969 C CA . VAL A 1 122 ? -7.528 1.001 4.715 1.00 88.44 122 VAL A CA 1
ATOM 970 C C . VAL A 1 122 ? -8.431 -0.142 4.283 1.00 88.44 122 VAL A C 1
ATOM 972 O O . VAL A 1 122 ? -9.556 -0.292 4.767 1.00 88.44 122 VAL A O 1
ATOM 975 N N . ILE A 1 123 ? -7.915 -0.969 3.381 1.00 86.50 123 ILE A N 1
ATOM 976 C CA . ILE A 1 123 ? -8.650 -2.080 2.787 1.00 86.50 123 ILE A CA 1
ATOM 977 C C . ILE A 1 123 ? -8.314 -3.372 3.527 1.00 86.50 123 ILE A C 1
ATOM 979 O O . ILE A 1 123 ? -7.167 -3.633 3.884 1.00 86.50 123 ILE A O 1
ATOM 983 N N . TYR A 1 124 ? -9.346 -4.175 3.771 1.00 80.25 124 TYR A N 1
ATOM 984 C CA . TYR A 1 124 ? -9.262 -5.457 4.456 1.00 80.25 124 TYR A CA 1
ATOM 985 C C . TYR A 1 124 ? -9.529 -6.566 3.449 1.00 80.25 124 TYR A C 1
ATOM 987 O O . TYR A 1 124 ? -10.630 -6.630 2.898 1.00 80.25 124 TYR A O 1
ATOM 995 N N . ALA A 1 125 ? -8.551 -7.441 3.229 1.00 67.44 125 ALA A N 1
ATOM 996 C CA . ALA A 1 125 ? -8.747 -8.590 2.360 1.00 67.44 125 ALA A CA 1
ATOM 997 C C . ALA A 1 125 ? -9.779 -9.555 2.968 1.00 67.44 125 ALA A C 1
ATOM 999 O O . ALA A 1 125 ? -9.696 -9.942 4.137 1.00 67.44 125 ALA A O 1
ATOM 1000 N N . SER A 1 126 ? -10.769 -9.941 2.164 1.00 61.19 126 SER A N 1
ATOM 1001 C CA . SER A 1 126 ? -11.754 -10.967 2.509 1.00 61.19 126 SER A CA 1
ATOM 1002 C C . SER A 1 126 ? -11.107 -12.342 2.312 1.00 61.19 126 SER A C 1
ATOM 1004 O O . SER A 1 126 ? -11.210 -12.926 1.234 1.00 61.19 126 SER A O 1
ATOM 1006 N N . VAL A 1 127 ? -10.453 -12.882 3.340 1.00 60.97 127 VAL A N 1
ATOM 1007 C CA . VAL A 1 127 ? -9.940 -14.259 3.281 1.00 60.97 127 VAL A CA 1
ATOM 1008 C C . VAL A 1 127 ? -11.095 -15.222 3.556 1.00 60.97 127 VAL A C 1
ATOM 1010 O O . VAL A 1 127 ? -11.663 -15.223 4.648 1.00 60.97 127 VAL A O 1
ATOM 1013 N N . LYS A 1 128 ? -11.485 -16.023 2.558 1.00 57.62 128 LYS A N 1
ATOM 1014 C CA . LYS A 1 128 ? -12.454 -17.113 2.746 1.00 57.62 128 LYS A CA 1
ATOM 1015 C C . LYS A 1 128 ? -11.686 -18.388 3.068 1.00 57.62 128 LYS A C 1
ATOM 1017 O O . LYS A 1 128 ? -10.933 -18.869 2.230 1.00 57.62 128 LYS A O 1
ATOM 1022 N N . GLU A 1 129 ? -11.895 -18.937 4.263 1.00 60.28 129 GLU A N 1
ATOM 1023 C CA . GLU A 1 129 ? -11.269 -20.197 4.678 1.00 60.28 129 GLU A CA 1
ATOM 1024 C C . GLU A 1 129 ? -11.527 -21.316 3.648 1.00 60.28 129 GLU A C 1
ATOM 1026 O O . GLU A 1 129 ? -12.648 -21.489 3.159 1.00 60.28 129 GLU A O 1
ATOM 1031 N N . ASN A 1 130 ? -10.477 -22.087 3.342 1.00 56.69 130 ASN A N 1
ATOM 1032 C CA . ASN A 1 130 ? -10.497 -23.284 2.490 1.00 56.69 130 ASN A CA 1
ATOM 1033 C C . ASN A 1 130 ? -10.875 -23.074 1.012 1.00 56.69 130 ASN A C 1
ATOM 1035 O O . ASN A 1 130 ? -11.399 -23.994 0.378 1.00 56.69 130 ASN A O 1
ATOM 1039 N N . LYS A 1 131 ? -10.618 -21.898 0.431 1.00 60.00 131 LYS A N 1
ATOM 1040 C CA . LYS A 1 131 ? -10.760 -21.685 -1.018 1.00 60.00 131 LYS A CA 1
ATOM 1041 C C . LYS A 1 131 ? -9.453 -21.182 -1.602 1.00 60.00 131 LYS A C 1
ATOM 1043 O O . LYS A 1 131 ? -8.839 -20.318 -1.005 1.00 60.00 131 LYS A O 1
ATOM 1048 N N . ILE A 1 132 ? -9.077 -21.739 -2.753 1.00 64.38 132 ILE A N 1
ATOM 1049 C CA . ILE A 1 132 ? -7.964 -21.254 -3.568 1.00 64.38 132 ILE A CA 1
ATOM 1050 C C . ILE A 1 132 ? -8.566 -20.334 -4.627 1.00 64.38 132 ILE A C 1
ATOM 1052 O O . ILE A 1 132 ? -9.407 -20.769 -5.419 1.00 64.38 132 ILE A O 1
ATOM 1056 N N . ALA A 1 133 ? -8.158 -19.073 -4.646 1.00 64.06 133 ALA A N 1
ATOM 1057 C CA . ALA A 1 133 ? -8.415 -18.162 -5.749 1.00 64.06 133 ALA A CA 1
ATOM 1058 C C . ALA A 1 133 ? -7.169 -18.097 -6.641 1.00 64.06 133 ALA A C 1
ATOM 1060 O O . ALA A 1 133 ? -6.100 -17.678 -6.203 1.00 64.06 133 ALA A O 1
ATOM 1061 N N . ILE A 1 134 ? -7.319 -18.537 -7.894 1.00 67.31 134 ILE A N 1
ATOM 1062 C CA . ILE A 1 134 ? -6.263 -18.502 -8.911 1.00 67.31 134 ILE A CA 1
ATOM 1063 C C . ILE A 1 134 ? -6.631 -17.448 -9.950 1.00 67.31 134 ILE A C 1
ATOM 1065 O O . ILE A 1 134 ? -7.707 -17.519 -10.548 1.00 67.31 134 ILE A O 1
ATOM 1069 N N . CYS A 1 135 ? -5.734 -16.497 -10.195 1.00 67.62 135 CYS A N 1
ATOM 1070 C CA . CYS A 1 135 ? -5.805 -15.636 -11.370 1.00 67.62 135 CYS A CA 1
ATOM 1071 C C . CYS A 1 135 ? -4.824 -16.158 -12.423 1.00 67.62 135 CYS A C 1
ATOM 1073 O O . CYS A 1 135 ? -3.676 -16.424 -12.092 1.00 67.62 135 CYS A O 1
ATOM 1075 N N . ALA A 1 136 ? -5.257 -16.312 -13.674 1.00 73.31 136 ALA A N 1
ATOM 1076 C CA . ALA A 1 136 ? -4.384 -16.720 -14.772 1.00 73.31 136 ALA A CA 1
ATOM 1077 C C . ALA A 1 136 ? -4.377 -15.645 -15.862 1.00 73.31 136 ALA A C 1
ATOM 1079 O O . ALA A 1 136 ? -5.443 -15.180 -16.280 1.00 73.31 136 ALA A O 1
ATOM 1080 N N . LYS A 1 137 ? -3.192 -15.243 -16.330 1.00 79.19 137 LYS A N 1
ATOM 1081 C CA . LYS A 1 137 ? -3.051 -14.190 -17.344 1.00 79.19 137 LYS A CA 1
ATOM 1082 C C . LYS A 1 137 ? -1.913 -14.481 -18.319 1.00 79.19 137 LYS A C 1
ATOM 1084 O O . LYS A 1 137 ? -0.971 -15.204 -18.013 1.00 79.19 137 LYS A O 1
ATOM 1089 N N . ILE A 1 138 ? -2.006 -13.890 -19.505 1.00 74.88 138 ILE A N 1
ATOM 1090 C CA . ILE A 1 138 ? -0.913 -13.856 -20.477 1.00 74.88 138 ILE A CA 1
ATOM 1091 C C . ILE A 1 138 ? -0.395 -12.421 -20.516 1.00 74.88 138 ILE A C 1
ATOM 1093 O O . ILE A 1 138 ? -1.167 -11.484 -20.729 1.00 74.88 138 ILE A O 1
ATOM 1097 N N . ALA A 1 139 ? 0.900 -12.262 -20.279 1.00 80.00 139 ALA A N 1
ATOM 1098 C CA . ALA A 1 139 ? 1.616 -11.000 -20.332 1.00 80.00 139 ALA A CA 1
ATOM 1099 C C . ALA A 1 139 ? 2.476 -10.976 -21.593 1.00 80.00 139 ALA A C 1
ATOM 1101 O O . ALA A 1 139 ? 3.305 -11.865 -21.790 1.00 80.00 139 ALA A O 1
ATOM 1102 N N . TYR A 1 140 ? 2.283 -9.966 -22.439 1.00 78.88 140 TYR A N 1
ATOM 1103 C CA . TYR A 1 140 ? 3.030 -9.833 -23.683 1.00 78.88 140 TYR A CA 1
ATOM 1104 C C . TYR A 1 140 ? 3.508 -8.398 -23.914 1.00 78.88 140 TYR A C 1
ATOM 1106 O O . TYR A 1 140 ? 2.826 -7.445 -23.531 1.00 78.88 140 TYR A O 1
ATOM 1114 N N . ASN A 1 141 ? 4.651 -8.255 -24.591 1.00 83.31 141 ASN A N 1
ATOM 1115 C CA . ASN A 1 141 ? 5.259 -6.975 -24.965 1.00 83.31 141 ASN A CA 1
ATOM 1116 C C . ASN A 1 141 ? 5.502 -6.051 -23.755 1.00 83.31 141 ASN A C 1
ATOM 1118 O O . ASN A 1 141 ? 6.067 -6.446 -22.741 1.00 83.31 141 ASN A O 1
ATOM 1122 N N . TYR A 1 142 ? 5.119 -4.782 -23.867 1.00 82.44 142 TYR A N 1
ATOM 1123 C CA . TYR A 1 142 ? 5.358 -3.793 -22.834 1.00 82.44 142 TYR A CA 1
ATOM 1124 C C . TYR A 1 142 ? 4.258 -3.836 -21.773 1.00 82.44 142 TYR A C 1
ATOM 1126 O O . TYR A 1 142 ? 3.085 -3.593 -22.065 1.00 82.44 142 TYR A O 1
ATOM 1134 N N . LEU A 1 143 ? 4.663 -4.068 -20.530 1.00 82.62 143 LEU A N 1
ATOM 1135 C CA . LEU A 1 143 ? 3.850 -3.856 -19.347 1.00 82.62 143 LEU A CA 1
ATOM 1136 C C . LEU A 1 143 ? 4.407 -2.677 -18.558 1.00 82.62 143 LEU A C 1
ATOM 1138 O O . LEU A 1 143 ? 5.594 -2.621 -18.228 1.00 82.62 143 LEU A O 1
ATOM 1142 N N . ASN A 1 144 ? 3.518 -1.743 -18.226 1.00 82.19 144 ASN A N 1
ATOM 1143 C CA . ASN A 1 144 ? 3.849 -0.664 -17.311 1.00 82.19 144 ASN A CA 1
ATOM 1144 C C . ASN A 1 144 ? 4.077 -1.262 -15.901 1.00 82.19 144 ASN A C 1
ATOM 1146 O O . ASN A 1 144 ? 3.144 -1.866 -15.360 1.00 82.19 144 ASN A O 1
ATOM 1150 N N . PRO A 1 145 ? 5.273 -1.103 -15.301 1.00 77.00 145 PRO A N 1
ATOM 1151 C CA . PRO A 1 145 ? 5.596 -1.677 -13.993 1.00 77.00 145 PRO A CA 1
ATOM 1152 C C . PRO A 1 145 ? 4.672 -1.196 -12.874 1.00 77.00 145 PRO A C 1
ATOM 1154 O O . PRO A 1 145 ? 4.293 -1.989 -12.017 1.00 77.00 145 PRO A O 1
ATOM 1157 N N . LEU A 1 146 ? 4.255 0.074 -12.908 1.00 74.62 146 LEU A N 1
ATOM 1158 C CA . LEU A 1 146 ? 3.364 0.647 -11.902 1.00 74.62 146 LEU A CA 1
ATOM 1159 C C . LEU A 1 146 ? 1.988 -0.019 -11.940 1.00 74.62 146 LEU A C 1
ATOM 1161 O O . LEU A 1 146 ? 1.508 -0.496 -10.917 1.00 74.62 146 LEU A O 1
ATOM 1165 N N . HIS A 1 147 ? 1.394 -0.142 -13.129 1.00 79.19 147 HIS A N 1
ATOM 1166 C CA . HIS A 1 147 ? 0.110 -0.834 -13.277 1.00 79.19 147 HIS A CA 1
ATOM 1167 C C . HIS A 1 147 ? 0.206 -2.313 -12.891 1.00 79.19 147 HIS A C 1
ATOM 1169 O O . HIS A 1 147 ? -0.778 -2.909 -12.457 1.00 79.19 147 HIS A O 1
ATOM 1175 N N . LEU A 1 148 ? 1.377 -2.927 -13.071 1.00 82.00 148 LEU A N 1
ATOM 1176 C CA . LEU A 1 148 ? 1.594 -4.316 -12.700 1.00 82.00 148 LEU A CA 1
ATOM 1177 C C . LEU A 1 148 ? 1.646 -4.484 -11.175 1.00 82.00 148 LEU A C 1
ATOM 1179 O O . LEU A 1 148 ? 0.979 -5.378 -10.660 1.00 82.00 148 LEU A O 1
ATOM 1183 N N . ILE A 1 149 ? 2.347 -3.589 -10.468 1.00 78.62 149 ILE A N 1
ATOM 1184 C CA . ILE A 1 149 ? 2.331 -3.500 -8.997 1.00 78.62 149 ILE A CA 1
ATOM 1185 C C . ILE A 1 149 ? 0.894 -3.305 -8.507 1.00 78.62 149 ILE A C 1
ATOM 1187 O O . ILE A 1 149 ? 0.398 -4.108 -7.724 1.00 78.62 149 ILE A O 1
ATOM 1191 N N . GLU A 1 150 ? 0.188 -2.294 -9.020 1.00 78.00 150 GLU A N 1
ATOM 1192 C CA . GLU A 1 150 ? -1.207 -2.018 -8.651 1.00 78.00 150 GLU A CA 1
ATOM 1193 C C . GLU A 1 150 ? -2.109 -3.240 -8.853 1.00 78.00 150 GLU A C 1
ATOM 1195 O O . GLU A 1 150 ? -2.936 -3.569 -8.000 1.00 78.00 150 GLU A O 1
ATOM 1200 N N . TRP A 1 151 ? -1.939 -3.939 -9.976 1.00 82.50 151 TRP A N 1
ATOM 1201 C CA . TRP A 1 151 ? -2.729 -5.118 -10.292 1.00 82.50 151 TRP A CA 1
ATOM 1202 C C . TRP A 1 151 ? -2.430 -6.299 -9.362 1.00 82.50 151 TRP A C 1
ATOM 1204 O O . TRP A 1 151 ? -3.377 -6.968 -8.940 1.00 82.50 151 TRP A O 1
ATOM 1214 N N . PHE A 1 152 ? -1.162 -6.555 -9.021 1.00 83.06 152 PHE A N 1
ATOM 1215 C CA . PHE A 1 152 ? -0.783 -7.610 -8.075 1.00 83.06 152 PHE A CA 1
ATOM 1216 C C . PHE A 1 152 ? -1.266 -7.312 -6.659 1.00 83.06 152 PHE A C 1
ATOM 1218 O O . PHE A 1 152 ? -1.880 -8.178 -6.036 1.00 83.06 152 PHE A O 1
ATOM 1225 N N . GLU A 1 153 ? -1.076 -6.084 -6.179 1.00 80.12 153 GLU A N 1
ATOM 1226 C CA . GLU A 1 153 ? -1.613 -5.643 -4.889 1.00 80.12 153 GLU A CA 1
ATOM 1227 C C . GLU A 1 153 ? -3.131 -5.825 -4.846 1.00 80.12 153 GLU A C 1
ATOM 1229 O O . GLU A 1 153 ? -3.674 -6.350 -3.873 1.00 80.12 153 GLU A O 1
ATOM 1234 N N . TYR A 1 154 ? -3.826 -5.501 -5.940 1.00 77.88 154 TYR A N 1
ATOM 1235 C CA . TYR A 1 154 ? -5.253 -5.766 -6.053 1.00 77.88 154 TYR A CA 1
ATOM 1236 C C . TYR A 1 154 ? -5.587 -7.267 -5.983 1.00 77.88 154 TYR A C 1
ATOM 1238 O O . TYR A 1 154 ? -6.539 -7.632 -5.293 1.00 77.88 154 TYR A O 1
ATOM 1246 N N . GLN A 1 155 ? -4.819 -8.156 -6.630 1.00 79.56 155 GLN A N 1
ATOM 1247 C CA . GLN A 1 155 ? -5.032 -9.608 -6.502 1.00 79.56 155 GLN A CA 1
ATOM 1248 C C . GLN A 1 155 ? -4.898 -10.060 -5.037 1.00 79.56 155 GLN A C 1
ATOM 1250 O O . GLN A 1 155 ? -5.790 -10.736 -4.521 1.00 79.56 155 GLN A O 1
ATOM 1255 N N . ILE A 1 156 ? -3.849 -9.615 -4.338 1.00 74.56 156 ILE A N 1
ATOM 1256 C CA . ILE A 1 156 ? -3.643 -9.900 -2.907 1.00 74.56 156 ILE A CA 1
ATOM 1257 C C . ILE A 1 156 ? -4.844 -9.416 -2.088 1.00 74.56 156 ILE A C 1
ATOM 1259 O O . ILE A 1 156 ? -5.387 -10.151 -1.261 1.00 74.56 156 ILE A O 1
ATOM 1263 N N . MET A 1 157 ? -5.305 -8.189 -2.340 1.00 68.31 157 MET A N 1
ATOM 1264 C CA . MET A 1 157 ? -6.456 -7.602 -1.650 1.00 68.31 157 MET A CA 1
ATOM 1265 C C . MET A 1 157 ? -7.751 -8.387 -1.878 1.00 68.31 157 MET A C 1
ATOM 1267 O O . MET A 1 157 ? -8.586 -8.476 -0.976 1.00 68.31 157 MET A O 1
ATOM 1271 N N . MET A 1 158 ? -7.923 -8.969 -3.064 1.00 68.75 158 MET A N 1
ATOM 1272 C CA . MET A 1 158 ? -9.076 -9.804 -3.399 1.00 68.75 158 MET A CA 1
ATOM 1273 C C . MET A 1 158 ? -9.004 -11.208 -2.781 1.00 68.75 158 MET A C 1
ATOM 1275 O O . MET A 1 158 ? -9.951 -11.981 -2.928 1.00 68.75 158 MET A O 1
ATOM 1279 N N . GLY A 1 159 ? -7.925 -11.522 -2.057 1.00 68.19 159 GLY A N 1
ATOM 1280 C CA . GLY A 1 159 ? -7.697 -12.836 -1.467 1.00 68.19 159 GLY A CA 1
ATOM 1281 C C . GLY A 1 159 ? -7.308 -13.878 -2.509 1.00 68.19 159 GLY A C 1
ATOM 1282 O O . GLY A 1 159 ? -7.677 -15.036 -2.362 1.00 68.19 159 GLY A O 1
ATOM 1283 N N . VAL A 1 160 ? -6.636 -13.460 -3.586 1.00 74.81 160 VAL A N 1
ATOM 1284 C CA . VAL A 1 160 ? -6.066 -14.377 -4.576 1.00 74.81 160 VAL A CA 1
ATOM 1285 C C . VAL A 1 160 ? -4.835 -15.044 -3.974 1.00 74.81 160 VAL A C 1
ATOM 1287 O O . VAL A 1 160 ? -3.881 -14.367 -3.598 1.00 74.81 160 VAL A O 1
ATOM 1290 N N . ASP 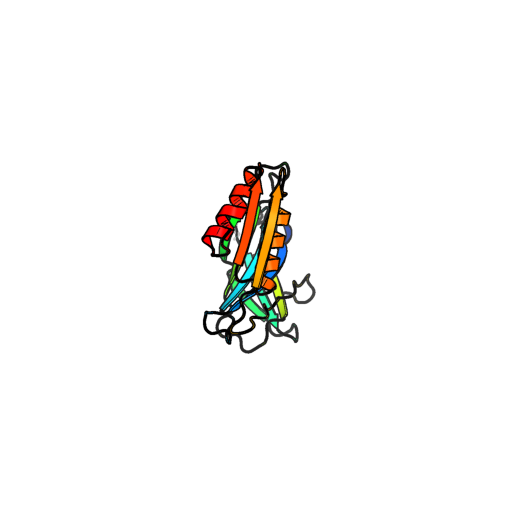A 1 161 ? -4.865 -16.371 -3.887 1.00 72.50 161 ASP A N 1
ATOM 1291 C CA . ASP A 1 161 ? -3.786 -17.182 -3.318 1.00 72.50 161 ASP A CA 1
ATOM 1292 C C . ASP A 1 161 ? -2.659 -17.435 -4.322 1.00 72.50 161 ASP A C 1
ATOM 1294 O O . ASP A 1 161 ? -1.515 -17.672 -3.943 1.00 72.50 161 ASP A O 1
ATOM 1298 N N . THR A 1 162 ? -2.971 -17.454 -5.619 1.00 76.31 162 THR A N 1
ATOM 1299 C CA . THR A 1 162 ? -1.994 -17.768 -6.670 1.00 76.31 162 THR A CA 1
ATOM 1300 C C . THR A 1 162 ? -2.292 -16.982 -7.938 1.00 76.31 162 THR A C 1
ATOM 1302 O O . THR A 1 162 ? -3.445 -16.859 -8.354 1.00 76.31 162 THR A O 1
ATOM 1305 N N . VAL A 1 163 ? -1.248 -16.459 -8.578 1.00 81.06 163 VAL A N 1
ATOM 1306 C CA . VAL A 1 163 ? -1.360 -15.669 -9.805 1.00 81.06 163 VAL A CA 1
ATOM 1307 C C . VAL A 1 163 ? -0.438 -16.255 -10.864 1.00 81.06 163 VAL A C 1
ATOM 1309 O O . VAL A 1 163 ? 0.736 -15.924 -10.911 1.00 81.06 163 VAL A O 1
ATOM 1312 N N . LEU A 1 164 ? -0.991 -17.088 -11.739 1.00 79.50 164 LEU A N 1
ATOM 1313 C CA . LEU A 1 164 ? -0.251 -17.723 -12.823 1.00 79.50 164 LEU A CA 1
ATOM 1314 C C . LEU A 1 164 ? -0.116 -16.758 -14.001 1.00 79.50 164 LEU A C 1
ATOM 1316 O O . LEU A 1 164 ? -1.127 -16.276 -14.533 1.00 79.50 164 LEU A O 1
ATOM 1320 N N . ILE A 1 165 ? 1.109 -16.497 -14.452 1.00 81.88 165 ILE A N 1
ATOM 1321 C CA . ILE A 1 165 ? 1.344 -15.594 -15.583 1.00 81.88 165 ILE A CA 1
ATOM 1322 C C . ILE A 1 165 ? 2.258 -16.244 -16.608 1.00 81.88 165 ILE A C 1
ATOM 1324 O O . ILE A 1 165 ? 3.434 -16.501 -16.373 1.00 81.88 165 ILE A O 1
ATOM 1328 N N . SER A 1 166 ? 1.729 -16.422 -17.818 1.00 79.00 166 SER A N 1
ATOM 1329 C CA . SER A 1 166 ? 2.550 -16.786 -18.969 1.00 79.00 166 SER A CA 1
ATOM 1330 C C . SER A 1 166 ? 3.220 -15.537 -19.542 1.00 79.00 166 SER A C 1
ATOM 1332 O O . SER A 1 166 ? 2.536 -14.624 -20.011 1.00 79.00 166 SER A O 1
ATOM 1334 N N . LEU A 1 167 ? 4.553 -15.497 -19.490 1.00 83.19 167 LEU A N 1
ATOM 1335 C CA . LEU A 1 167 ? 5.366 -14.363 -19.932 1.00 83.19 167 LEU A CA 1
ATOM 1336 C C . LEU A 1 167 ? 5.833 -14.541 -21.383 1.00 83.19 167 LEU A C 1
ATOM 1338 O O . LEU A 1 167 ? 6.458 -15.546 -21.720 1.00 83.19 167 LEU A O 1
ATOM 1342 N N . GLN A 1 168 ? 5.581 -13.547 -22.237 1.00 83.88 168 GLN A N 1
ATOM 1343 C CA . GLN A 1 168 ? 6.072 -13.511 -23.617 1.00 83.88 168 GLN A CA 1
ATOM 1344 C C . GLN A 1 168 ? 6.700 -12.152 -23.945 1.00 83.88 168 GLN A C 1
ATOM 1346 O O . GLN A 1 168 ? 5.997 -11.159 -24.097 1.00 83.88 168 GLN A O 1
ATOM 1351 N N . GLN A 1 169 ? 8.026 -12.118 -24.115 1.00 81.88 169 GLN A N 1
ATOM 1352 C CA . GLN A 1 169 ? 8.760 -10.923 -24.573 1.00 81.88 169 GLN A CA 1
ATOM 1353 C C . GLN A 1 169 ? 8.447 -9.660 -23.748 1.00 81.88 169 GLN A C 1
ATOM 1355 O O . GLN A 1 169 ? 8.164 -8.596 -24.298 1.00 81.88 169 GLN A O 1
ATOM 1360 N N . VAL A 1 170 ? 8.461 -9.797 -22.421 1.00 86.88 170 VAL A N 1
ATOM 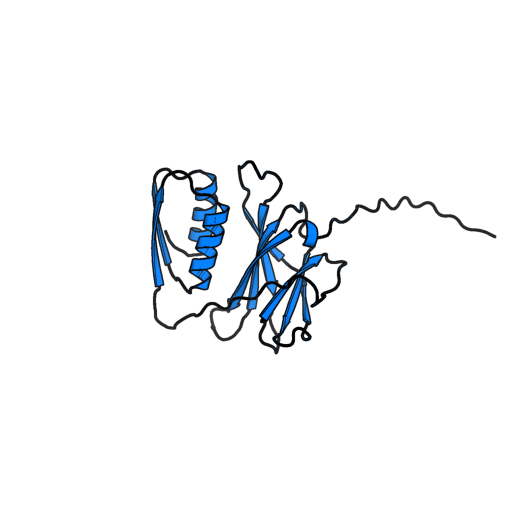1361 C CA . VAL A 1 170 ? 8.135 -8.700 -21.505 1.00 86.88 170 VAL A CA 1
ATOM 1362 C C . VAL A 1 170 ? 9.336 -7.774 -21.319 1.00 86.88 170 VAL A C 1
ATOM 1364 O O . VAL A 1 170 ? 10.482 -8.221 -21.353 1.00 86.88 170 VAL A O 1
ATOM 1367 N N . ASN A 1 171 ? 9.097 -6.478 -21.118 1.00 83.75 171 ASN A N 1
ATOM 1368 C CA . ASN A 1 171 ? 10.167 -5.520 -20.826 1.00 83.75 171 ASN A CA 1
ATOM 1369 C C . ASN A 1 171 ? 10.855 -5.805 -19.477 1.00 83.75 171 ASN A C 1
ATOM 1371 O O . ASN A 1 171 ? 10.237 -6.307 -18.539 1.00 83.75 171 ASN A O 1
ATOM 1375 N N . GLU A 1 172 ? 12.134 -5.432 -19.369 1.00 82.00 172 GLU A N 1
ATOM 1376 C CA . GLU A 1 172 ? 12.993 -5.720 -18.208 1.00 82.00 172 GLU A CA 1
ATOM 1377 C C . GLU A 1 172 ? 12.417 -5.182 -16.888 1.00 82.00 172 GLU A C 1
ATOM 1379 O O . GLU A 1 172 ? 12.356 -5.908 -15.897 1.00 82.00 172 GLU A O 1
ATOM 1384 N N . ASP A 1 173 ? 11.883 -3.959 -16.890 1.00 78.56 173 ASP A N 1
ATOM 1385 C CA . ASP A 1 173 ? 11.263 -3.372 -15.696 1.00 78.56 173 ASP A CA 1
ATOM 1386 C C . ASP A 1 173 ? 10.055 -4.182 -15.195 1.00 78.56 173 ASP A C 1
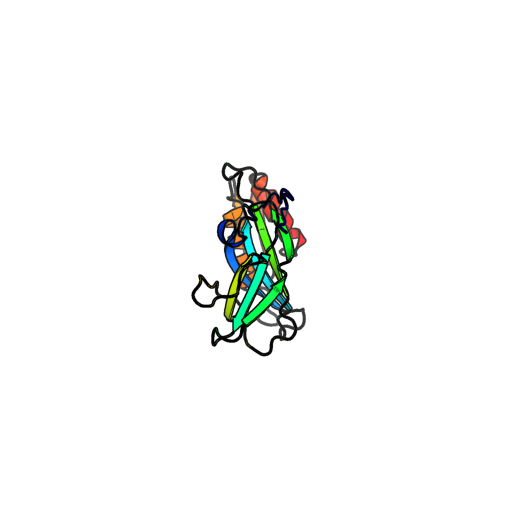ATOM 1388 O O . ASP A 1 173 ? 9.849 -4.327 -13.990 1.00 78.56 173 ASP A O 1
ATOM 1392 N N . ALA A 1 174 ? 9.259 -4.751 -16.106 1.00 81.38 174 ALA A N 1
ATOM 1393 C CA . ALA A 1 174 ? 8.145 -5.613 -15.726 1.00 81.38 174 ALA A CA 1
ATOM 1394 C C . ALA A 1 174 ? 8.647 -6.934 -15.130 1.00 81.38 174 ALA A C 1
ATOM 1396 O O . ALA A 1 174 ? 8.061 -7.429 -14.169 1.00 81.38 174 ALA A O 1
ATOM 1397 N N . HIS A 1 175 ? 9.762 -7.477 -15.634 1.00 83.44 175 HIS A N 1
ATOM 1398 C CA . HIS A 1 175 ? 10.401 -8.657 -15.049 1.00 83.44 175 HIS A CA 1
ATOM 1399 C C . HIS A 1 175 ? 10.866 -8.425 -13.609 1.00 83.44 175 HIS A C 1
ATOM 1401 O O . HIS A 1 175 ? 10.737 -9.330 -12.786 1.00 83.44 175 HIS A O 1
ATOM 1407 N N . VAL A 1 176 ? 11.358 -7.228 -13.272 1.00 82.56 176 VAL A N 1
ATOM 1408 C CA . VAL A 1 176 ? 11.730 -6.889 -11.887 1.00 82.56 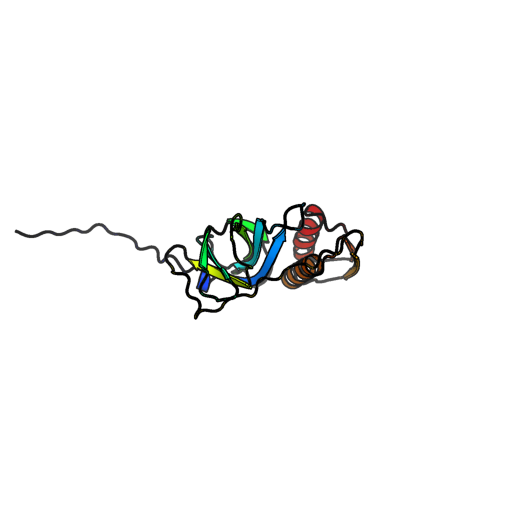176 VAL A CA 1
ATOM 1409 C C . VAL A 1 176 ? 10.521 -7.003 -10.955 1.00 82.56 176 VAL A C 1
ATOM 1411 O O . VAL A 1 176 ? 10.616 -7.640 -9.905 1.00 82.56 176 VAL A O 1
ATOM 1414 N N . VAL A 1 177 ? 9.375 -6.450 -11.363 1.00 80.56 177 VAL A N 1
ATOM 1415 C CA . VAL A 1 177 ? 8.121 -6.522 -10.595 1.00 80.56 177 VAL A CA 1
ATOM 1416 C C . VAL A 1 177 ? 7.611 -7.961 -10.488 1.00 80.56 177 VAL A C 1
ATOM 1418 O O . VAL A 1 177 ? 7.291 -8.418 -9.393 1.00 80.56 177 VAL A O 1
ATOM 1421 N N . LEU A 1 178 ? 7.577 -8.702 -11.600 1.00 85.12 178 LEU A N 1
ATOM 1422 C CA . LEU A 1 178 ? 7.129 -10.100 -11.630 1.00 85.12 178 LEU A CA 1
ATOM 1423 C C . LEU A 1 178 ? 7.962 -10.983 -10.695 1.00 85.12 178 LEU A C 1
ATOM 1425 O O . LEU A 1 178 ? 7.407 -11.722 -9.887 1.00 85.12 178 LEU A O 1
ATOM 1429 N N . ASN A 1 179 ? 9.290 -10.848 -10.749 1.00 82.31 179 ASN A N 1
ATOM 1430 C CA . ASN A 1 179 ? 10.210 -11.607 -9.904 1.00 82.31 179 ASN A CA 1
ATOM 1431 C C . ASN A 1 179 ? 10.051 -11.278 -8.416 1.00 82.31 179 ASN A C 1
ATOM 1433 O O . ASN A 1 179 ? 10.324 -12.123 -7.563 1.00 82.31 179 ASN A O 1
ATOM 1437 N N . HIS A 1 180 ? 9.673 -10.042 -8.087 1.00 82.06 180 HIS A N 1
ATOM 1438 C CA . HIS A 1 180 ? 9.377 -9.664 -6.713 1.00 82.06 180 HIS A CA 1
ATOM 1439 C C . HIS A 1 180 ? 8.138 -10.416 -6.189 1.00 82.06 180 HIS A C 1
ATOM 1441 O O . HIS A 1 180 ? 8.230 -11.095 -5.165 1.00 82.06 180 HIS A O 1
ATOM 1447 N N . TYR A 1 181 ? 7.014 -10.371 -6.913 1.00 80.56 181 TYR A N 1
ATOM 1448 C CA . TYR A 1 181 ? 5.767 -11.012 -6.468 1.00 80.56 181 TYR A CA 1
ATOM 1449 C C . TYR A 1 181 ? 5.832 -12.543 -6.481 1.00 80.56 181 TYR A C 1
ATOM 1451 O O . TYR A 1 181 ? 5.242 -13.188 -5.612 1.00 80.56 181 TYR A O 1
ATOM 1459 N N . GLU A 1 182 ? 6.624 -13.125 -7.383 1.00 79.88 182 GLU A N 1
ATOM 1460 C CA . GLU A 1 182 ? 6.917 -14.559 -7.375 1.00 79.88 182 GLU A CA 1
ATOM 1461 C C . GLU A 1 182 ? 7.637 -14.986 -6.082 1.00 79.88 182 GLU A C 1
ATOM 1463 O O . GLU A 1 182 ? 7.271 -15.987 -5.463 1.00 79.88 182 GLU A O 1
ATOM 1468 N N . LYS A 1 183 ? 8.615 -14.195 -5.613 1.00 75.69 183 LYS A N 1
ATOM 1469 C CA . LYS A 1 183 ? 9.345 -14.459 -4.356 1.00 75.69 183 LYS A CA 1
ATOM 1470 C C . LYS A 1 183 ? 8.481 -14.293 -3.109 1.00 75.69 183 LYS A C 1
ATOM 1472 O O . LYS A 1 183 ? 8.694 -15.012 -2.134 1.00 75.69 183 LYS A O 1
ATOM 1477 N N . GLU A 1 184 ? 7.523 -13.370 -3.128 1.00 67.44 184 GLU A N 1
ATOM 1478 C CA . GLU A 1 184 ? 6.567 -13.165 -2.029 1.00 67.44 184 GLU A CA 1
ATOM 1479 C C . GLU A 1 184 ? 5.499 -14.276 -1.954 1.00 67.44 184 GLU A C 1
ATOM 1481 O O . GLU A 1 184 ? 4.764 -14.354 -0.970 1.00 67.44 184 GLU A O 1
ATOM 1486 N N . GLY A 1 185 ? 5.453 -15.184 -2.938 1.00 57.09 185 GLY A N 1
ATOM 1487 C CA . GLY A 1 185 ? 4.630 -16.395 -2.903 1.00 57.09 185 GLY A CA 1
ATOM 1488 C C . GLY A 1 185 ? 3.383 -16.363 -3.788 1.00 57.09 185 GLY A C 1
ATOM 1489 O O . GLY A 1 185 ? 2.619 -17.327 -3.763 1.00 57.09 185 GLY A O 1
ATOM 1490 N N . LEU A 1 186 ? 3.188 -15.321 -4.602 1.00 60.84 186 LEU A N 1
ATOM 1491 C CA . LEU A 1 186 ? 2.219 -15.343 -5.701 1.00 60.84 186 LEU A CA 1
ATOM 1492 C C . LEU A 1 186 ? 2.890 -16.016 -6.900 1.00 60.84 186 LEU A C 1
ATOM 1494 O O . LEU A 1 186 ? 3.561 -15.368 -7.695 1.00 60.84 186 LEU A O 1
ATOM 1498 N N . GLN A 1 187 ? 2.794 -17.342 -6.970 1.00 43.94 187 GLN A N 1
ATOM 1499 C CA . GLN A 1 187 ? 3.534 -18.131 -7.960 1.00 43.94 187 GLN A CA 1
ATOM 1500 C C . GLN A 1 187 ? 3.001 -17.929 -9.384 1.00 43.94 187 GLN A C 1
ATOM 1502 O O . GLN A 1 187 ? 1.794 -18.075 -9.587 1.00 43.94 187 GLN A O 1
ATOM 1507 N N . ASN A 1 188 ? 3.935 -17.653 -10.310 1.00 38.66 188 ASN A N 1
ATOM 1508 C CA . ASN A 1 188 ? 3.778 -17.601 -11.772 1.00 38.66 188 ASN A CA 1
ATOM 1509 C C . ASN A 1 188 ? 3.545 -18.980 -12.402 1.00 38.66 188 ASN A C 1
ATOM 1511 O O . ASN A 1 188 ? 4.132 -19.972 -11.913 1.00 38.66 188 ASN A O 1
#

Foldseek 3Di:
DDDDDDDPPPPPPPPKQQVFKDFPAWEFDDDVVLPDGFKIKTKIWGLDPDQQKWKWWAAPVSPPTDIFRWDWPDWQQDPDPPNRTITTITIGGDPPDPGDTFWMDIIGPVDDDDSVDDTHGYAYADADPPDAAEAEEEDEEEDDLVVLLVVLVVCVSPNHQAYHYHYYHYDPSNVSSVVVVCVVRNND

Sequence (188 aa):
MILKQNQIVNILKIESCSDTVHIFSAVAQAKKDLSKIEFVVLNVLDGSNHSNCDCCIYGEDKLSIHRQNAIVKEKYAHNSIFADLIASQYRCFVRNIRFKIKHIQLIGKEEFCNSSDVLHPVIYASVKENKIAICAKIAYNYLNPLHLIEWFEYQIMMGVDTVLISLQQVNEDAHVVLNHYEKEGLQN

pLDDT: mean 73.73, std 15.51, range [29.66, 92.62]

InterPro domains:
  IPR008166 Glycosyltransferase family 92 [PF01697] (131-185)

Radius of gyration: 19.68 Å; chains: 1; bounding box: 41×66×54 Å